Protein AF-A0A4V2AXE0-F1 (afdb_monomer_lite)

Secondary structure (DSSP, 8-state):
------------PPPPEEEEEEPPPSSEEEEEESPPPTT-EEETT-EEEEEEEEPTTEEEEEEEEEEEEETTEEEEEEESSSEEEEE--S-EEEEEEEEEGGGTTTEEEEEEEEEE-SSSSPEEEEEEEETT--SPPEEEEE--STTSS--TTTTHHHHHHHHTTSS-EEEEE--PPSTTTTS-SS--

Foldseek 3Di:
DDDDDDDPPPPPDPFDWAAEAEDDEDQWDKDKPPHQDPRSIDGAFDKIKIAIGGHPQKDWPWWWKWAADDPVGIDIDTDNDRMDIDGPHYHMYTYTYIDGVLLPVQWDKDFFAFDDDDDQDTKGKIKIAGVPDDPAAEAEAEDDDPLQDDARSPCVVVQSVVCSVRRYMYIRIGDHGPACSSVDPGDD

pLDDT: mean 92.16, std 13.44, range [37.09, 98.75]

Sequence (188 aa):
MNAQTGPSTSKKEPAITYTVTPVPAENGSYTVRPGIGEDGKVPSGTVVTVKAKPAAGYALDAVYYTVKGGIWGTTSYESFSPKMKIPVTSDMKVGATFIPRSLVDNVRTTQDVVYAKPGLKPLKYDVYAPKGAKNLPCIIIIHGGGWSSNNEDIMRGLARELVKGGRYVVFSIDYRWINKLDGEPKPT

Structure (mmCIF, N/CA/C/O backbone):
data_AF-A0A4V2AXE0-F1
#
_entry.id   AF-A0A4V2AXE0-F1
#
loop_
_atom_site.group_PDB
_atom_site.id
_atom_site.type_symbol
_atom_site.label_atom_id
_atom_site.label_alt_id
_atom_site.label_comp_id
_atom_site.label_asym_id
_atom_site.label_entity_id
_atom_site.label_seq_id
_atom_site.pdbx_PDB_ins_code
_atom_site.Cartn_x
_atom_site.Cartn_y
_atom_site.Cartn_z
_atom_site.occupancy
_atom_site.B_iso_or_equiv
_atom_site.auth_seq_id
_atom_site.auth_comp_id
_atom_site.auth_asym_id
_atom_site.auth_atom_id
_atom_site.pdbx_PDB_model_num
ATOM 1 N N . MET A 1 1 ? 31.714 18.724 -61.682 1.00 45.34 1 MET A N 1
ATOM 2 C CA . MET A 1 1 ? 32.216 18.134 -60.423 1.00 45.34 1 MET A CA 1
ATOM 3 C C . MET A 1 1 ? 31.045 17.419 -59.774 1.00 45.34 1 MET A C 1
ATOM 5 O O . MET A 1 1 ? 30.029 18.056 -59.533 1.00 45.34 1 MET A O 1
ATOM 9 N N . ASN A 1 2 ? 31.138 16.095 -59.661 1.00 37.09 2 ASN A N 1
ATOM 10 C CA . ASN A 1 2 ? 30.041 15.217 -59.254 1.00 37.09 2 ASN A CA 1
ATOM 11 C C . ASN A 1 2 ? 29.716 15.356 -57.764 1.00 37.09 2 ASN A C 1
ATOM 13 O O . ASN A 1 2 ? 30.615 15.442 -56.931 1.00 37.09 2 ASN A O 1
ATOM 17 N N . ALA A 1 3 ? 28.420 15.333 -57.462 1.00 45.91 3 ALA A N 1
ATOM 18 C CA . ALA A 1 3 ? 27.874 15.191 -56.124 1.00 45.91 3 ALA A CA 1
ATOM 19 C C . ALA A 1 3 ? 28.084 13.766 -55.590 1.00 45.91 3 ALA A C 1
ATOM 21 O O . ALA A 1 3 ? 27.902 12.804 -56.333 1.00 45.91 3 ALA A O 1
ATOM 22 N N . GLN A 1 4 ? 28.371 13.642 -54.292 1.00 38.25 4 GLN A N 1
ATOM 23 C CA . GLN A 1 4 ? 28.056 12.461 -53.484 1.00 38.25 4 GLN A CA 1
ATOM 24 C C . GLN A 1 4 ? 27.885 12.895 -52.021 1.00 38.25 4 GLN A C 1
ATOM 26 O O . GLN A 1 4 ? 28.837 12.989 -51.253 1.00 38.25 4 GLN A O 1
ATOM 31 N N . THR A 1 5 ? 26.645 13.187 -51.636 1.00 44.62 5 THR A N 1
ATOM 32 C CA . THR A 1 5 ? 26.213 13.196 -50.237 1.00 44.62 5 THR A CA 1
ATOM 33 C C . THR A 1 5 ? 25.772 11.776 -49.891 1.00 44.62 5 THR A C 1
ATOM 35 O O . THR A 1 5 ? 24.728 11.306 -50.339 1.00 44.62 5 THR A O 1
ATOM 38 N N . GLY A 1 6 ? 26.605 11.052 -49.142 1.00 42.94 6 GLY A N 1
ATOM 39 C CA . GLY A 1 6 ? 26.239 9.741 -48.606 1.00 42.94 6 GLY A CA 1
ATOM 40 C C . GLY A 1 6 ? 25.095 9.858 -47.585 1.00 42.94 6 GLY A C 1
ATOM 41 O O . GLY A 1 6 ? 24.977 10.889 -46.917 1.00 42.94 6 GLY A O 1
ATOM 42 N N . PRO A 1 7 ? 24.239 8.832 -47.441 1.00 44.72 7 PRO A N 1
ATOM 43 C CA . PRO A 1 7 ? 23.156 8.862 -46.470 1.00 44.72 7 PRO A CA 1
ATOM 44 C C . PRO A 1 7 ? 23.732 8.827 -45.050 1.00 44.72 7 PRO A C 1
ATOM 46 O O . PRO A 1 7 ? 24.420 7.884 -44.661 1.00 44.72 7 PRO A O 1
ATOM 49 N N . SER A 1 8 ? 23.428 9.862 -44.266 1.00 48.12 8 SER A N 1
ATOM 50 C CA . SER A 1 8 ? 23.650 9.870 -42.821 1.00 48.12 8 SER A CA 1
ATOM 51 C C . SER A 1 8 ? 22.729 8.829 -42.187 1.00 48.12 8 SER A C 1
ATOM 53 O O . SER A 1 8 ? 21.537 9.063 -41.988 1.00 48.12 8 SER A O 1
ATOM 55 N N . THR A 1 9 ? 23.261 7.644 -41.903 1.00 46.03 9 THR A N 1
ATOM 56 C CA . THR A 1 9 ? 22.587 6.679 -41.040 1.00 46.03 9 THR A CA 1
ATOM 57 C C . THR A 1 9 ? 22.680 7.203 -39.612 1.00 46.03 9 THR A C 1
ATOM 59 O O . THR A 1 9 ? 23.686 6.982 -38.931 1.00 46.03 9 THR A O 1
ATOM 62 N N . SER A 1 10 ? 21.648 7.906 -39.140 1.00 50.25 10 SER A N 1
ATOM 63 C CA . SER A 1 10 ? 21.506 8.129 -37.705 1.00 50.25 10 SER A CA 1
ATOM 64 C C . SER A 1 10 ? 21.333 6.757 -37.048 1.00 50.25 10 SER A C 1
ATOM 66 O O . SER A 1 10 ? 20.327 6.068 -37.227 1.00 50.25 10 SER A O 1
ATOM 68 N N . LYS A 1 11 ? 22.361 6.295 -36.330 1.00 46.31 11 LYS A N 1
ATOM 69 C CA . LYS A 1 11 ? 22.214 5.160 -35.417 1.00 46.31 11 LYS A CA 1
ATOM 70 C C . LYS A 1 11 ? 21.159 5.573 -34.397 1.00 46.31 11 LYS A C 1
ATOM 72 O O . LYS A 1 11 ? 21.434 6.405 -33.538 1.00 46.31 11 LYS A O 1
ATOM 77 N N . LYS A 1 12 ? 19.946 5.030 -34.522 1.00 52.12 12 LYS A N 1
ATOM 78 C CA . LYS A 1 12 ? 18.925 5.113 -33.477 1.00 52.12 12 LYS A CA 1
ATOM 79 C C . LYS A 1 12 ? 19.555 4.523 -32.218 1.00 52.12 12 LYS A C 1
ATOM 81 O O . LYS A 1 12 ? 19.920 3.349 -32.211 1.00 52.12 12 LYS A O 1
ATOM 86 N N . GLU A 1 13 ? 19.751 5.358 -31.207 1.00 57.66 13 GLU A N 1
ATOM 87 C CA . GLU A 1 13 ? 20.199 4.923 -29.889 1.00 57.66 13 GLU A CA 1
ATOM 88 C C . GLU A 1 13 ? 19.250 3.808 -29.410 1.00 57.66 13 GLU A C 1
ATOM 90 O O . GLU A 1 13 ? 18.036 3.917 -29.635 1.00 57.66 13 GLU A O 1
ATOM 95 N N . PRO A 1 14 ? 19.762 2.689 -28.865 1.00 64.44 14 PRO A N 1
ATOM 96 C CA . PRO A 1 14 ? 18.905 1.574 -28.490 1.00 64.44 14 PRO A CA 1
ATOM 97 C C . PRO A 1 14 ? 17.864 2.061 -27.483 1.00 64.44 14 PRO A C 1
ATOM 99 O O . PRO A 1 14 ? 18.201 2.677 -26.472 1.00 64.44 14 PRO A O 1
ATOM 102 N N . ALA A 1 15 ? 16.587 1.807 -27.779 1.00 82.00 15 ALA A N 1
ATOM 103 C CA . ALA A 1 15 ? 15.502 2.184 -26.888 1.00 82.00 15 ALA A CA 1
ATOM 104 C C . ALA A 1 15 ? 15.726 1.504 -25.533 1.00 82.00 15 ALA A C 1
ATOM 106 O O . ALA A 1 15 ? 15.802 0.278 -25.460 1.00 82.00 15 ALA A O 1
ATOM 107 N N . ILE A 1 16 ? 15.858 2.296 -24.468 1.00 94.19 16 ILE A N 1
ATOM 108 C CA . ILE A 1 16 ? 16.025 1.769 -23.114 1.00 94.19 16 ILE A CA 1
ATOM 109 C C . ILE A 1 16 ? 14.783 0.939 -22.781 1.00 94.19 16 ILE A C 1
ATOM 111 O O . ILE A 1 16 ? 13.658 1.437 -22.857 1.00 94.19 16 ILE A O 1
ATOM 115 N N . THR A 1 17 ? 14.985 -0.320 -22.408 1.00 96.50 17 THR A N 1
ATOM 116 C CA . THR A 1 17 ? 13.920 -1.231 -21.974 1.00 96.50 17 THR A CA 1
ATOM 117 C C . THR A 1 17 ? 14.160 -1.693 -20.549 1.00 96.50 17 THR A C 1
ATOM 119 O O . THR A 1 17 ? 15.304 -1.955 -20.177 1.00 96.50 17 THR A O 1
ATOM 122 N N . TYR A 1 18 ? 13.078 -1.900 -19.807 1.00 97.75 18 TYR A N 1
ATOM 123 C CA . TYR A 1 18 ? 13.102 -2.486 -18.473 1.00 97.75 18 TYR A CA 1
ATOM 124 C C . TYR A 1 18 ? 12.322 -3.791 -18.431 1.00 97.75 18 TYR A C 1
ATOM 126 O O . TYR A 1 18 ? 11.413 -4.026 -19.225 1.00 97.75 18 TYR A O 1
ATOM 134 N N . THR A 1 19 ? 12.697 -4.644 -17.491 1.00 98.06 19 THR A N 1
ATOM 135 C CA . THR A 1 19 ? 12.038 -5.917 -17.232 1.00 98.06 19 THR A CA 1
ATOM 136 C C . THR A 1 19 ? 10.824 -5.679 -16.342 1.00 98.06 19 THR A C 1
ATOM 138 O O . THR A 1 19 ? 10.964 -5.216 -15.210 1.00 98.06 19 THR A O 1
ATOM 141 N N . VAL A 1 20 ? 9.633 -6.018 -16.829 1.00 98.38 20 VAL A N 1
ATOM 142 C CA . VAL A 1 20 ? 8.395 -5.991 -16.045 1.00 98.38 20 VAL A CA 1
ATOM 143 C C . VAL A 1 20 ? 7.950 -7.424 -15.800 1.00 98.38 20 VAL A C 1
ATOM 145 O O . VAL A 1 20 ? 7.645 -8.157 -16.735 1.00 98.38 20 VAL A O 1
ATOM 148 N N . THR A 1 21 ? 7.900 -7.836 -14.536 1.00 98.19 21 THR A N 1
ATOM 149 C CA . THR A 1 21 ? 7.541 -9.208 -14.159 1.00 98.19 21 THR A CA 1
ATOM 150 C C . THR A 1 21 ? 6.190 -9.243 -13.440 1.00 98.19 21 THR A C 1
ATOM 152 O O . THR A 1 21 ? 6.096 -8.784 -12.298 1.00 98.19 21 THR A O 1
ATOM 155 N N . PRO A 1 22 ? 5.133 -9.797 -14.056 1.00 97.56 22 PRO A N 1
ATOM 156 C CA . PRO A 1 22 ? 3.891 -10.107 -13.355 1.00 97.56 22 PRO A CA 1
ATOM 157 C C . PRO A 1 22 ? 4.123 -11.132 -12.237 1.00 97.56 22 PRO A C 1
ATOM 159 O O . PRO A 1 22 ? 4.734 -12.174 -12.461 1.00 97.56 22 PRO A O 1
ATOM 162 N N . VAL A 1 23 ? 3.632 -10.843 -11.034 1.00 97.81 23 VAL A N 1
ATOM 163 C CA . VAL A 1 23 ? 3.646 -11.759 -9.890 1.00 97.81 23 VAL A CA 1
ATOM 164 C C . VAL A 1 23 ? 2.334 -12.546 -9.850 1.00 97.81 23 VAL A C 1
ATOM 166 O O . VAL A 1 23 ? 1.276 -11.922 -9.799 1.00 97.81 23 VAL A O 1
ATOM 169 N N . PRO A 1 24 ? 2.355 -13.891 -9.821 1.00 97.12 24 PRO A N 1
ATOM 170 C CA . PRO A 1 24 ? 1.135 -14.680 -9.676 1.00 97.12 24 PRO A CA 1
ATOM 171 C C . PRO A 1 24 ? 0.271 -14.190 -8.508 1.00 97.12 24 PRO A C 1
ATOM 173 O O . PRO A 1 24 ? 0.776 -13.949 -7.412 1.00 97.12 24 PRO A O 1
ATOM 176 N N . ALA A 1 25 ? -1.026 -14.021 -8.757 1.00 97.19 25 ALA A N 1
ATOM 177 C CA . ALA A 1 25 ? -1.981 -13.630 -7.731 1.00 97.19 25 ALA A CA 1
ATOM 178 C C . ALA A 1 25 ? -2.716 -14.850 -7.175 1.00 97.19 25 ALA A C 1
ATOM 180 O O . ALA A 1 25 ? -3.115 -15.742 -7.922 1.00 97.19 25 ALA A O 1
ATOM 181 N N . GLU A 1 26 ? -2.960 -14.830 -5.870 1.00 97.69 26 GLU A N 1
ATOM 182 C CA . GLU A 1 26 ? -3.823 -15.780 -5.173 1.00 97.69 26 GLU A CA 1
ATOM 183 C C . GLU A 1 26 ? -5.162 -15.115 -4.837 1.00 97.69 26 GLU A C 1
ATOM 185 O O . GLU A 1 26 ? -5.220 -13.908 -4.605 1.00 97.69 26 GLU A O 1
ATOM 190 N N . ASN A 1 27 ? -6.249 -15.890 -4.773 1.00 98.31 27 ASN A N 1
ATOM 191 C CA . ASN A 1 27 ? -7.573 -15.416 -4.331 1.00 98.31 27 ASN A CA 1
ATOM 192 C C . ASN A 1 27 ? -8.185 -14.270 -5.166 1.00 98.31 27 ASN A C 1
ATOM 194 O O . ASN A 1 27 ? -9.074 -13.527 -4.736 1.00 98.31 27 ASN A O 1
ATOM 198 N N . GLY A 1 28 ? -7.728 -14.148 -6.405 1.00 98.31 28 GLY A N 1
ATOM 199 C CA . GLY A 1 28 ? -8.172 -13.151 -7.357 1.00 98.31 28 GLY A CA 1
ATOM 200 C C . GLY A 1 28 ? -7.365 -13.244 -8.637 1.00 98.31 28 GLY A C 1
ATOM 201 O O . GLY A 1 28 ? -6.630 -14.196 -8.878 1.00 98.31 28 GLY A O 1
ATOM 202 N N . SER A 1 29 ? -7.532 -12.246 -9.488 1.00 98.56 29 SER A N 1
ATOM 203 C CA . SER A 1 29 ? -6.799 -12.126 -10.743 1.00 98.56 29 SER A CA 1
ATOM 204 C C . SER A 1 29 ? -6.541 -10.660 -11.042 1.00 98.56 29 SER A C 1
ATOM 206 O O . SER A 1 29 ? -7.211 -9.774 -10.509 1.00 98.56 29 SER A O 1
ATOM 208 N N . TYR A 1 30 ? -5.589 -10.382 -11.920 1.00 98.56 30 TYR A N 1
ATOM 209 C CA . TYR A 1 30 ? -5.405 -9.047 -12.461 1.00 98.56 30 TYR A CA 1
ATOM 210 C C . TYR A 1 30 ? -4.919 -9.122 -13.906 1.00 98.56 30 TYR A C 1
ATOM 212 O O . TYR A 1 30 ? -4.420 -10.146 -14.364 1.00 98.56 30 TYR A O 1
ATOM 220 N N . THR A 1 31 ? -5.081 -8.025 -14.636 1.00 98.38 31 THR A N 1
ATOM 221 C CA . THR A 1 31 ? -4.567 -7.877 -16.002 1.00 98.38 31 THR A CA 1
ATOM 222 C C . THR A 1 31 ? -3.566 -6.740 -16.062 1.00 98.38 31 THR A C 1
ATOM 224 O O . THR A 1 31 ? -3.794 -5.720 -15.410 1.00 98.38 31 THR A O 1
ATOM 227 N N . VAL A 1 32 ? -2.542 -6.866 -16.906 1.00 98.25 32 VAL A N 1
ATOM 228 C CA . VAL A 1 32 ? -1.601 -5.786 -17.235 1.00 98.25 32 VAL A CA 1
ATOM 229 C C . VAL A 1 32 ? -1.809 -5.366 -18.689 1.00 98.25 32 VAL A C 1
ATOM 231 O O . VAL A 1 32 ? -1.905 -6.222 -19.568 1.00 98.25 32 VAL A O 1
ATOM 234 N N . ARG A 1 33 ? -1.953 -4.060 -18.945 1.00 97.88 33 ARG A N 1
ATOM 235 C CA . ARG A 1 33 ? -2.149 -3.501 -20.295 1.00 97.88 33 ARG A CA 1
ATOM 236 C C . ARG A 1 33 ? -1.247 -2.282 -20.545 1.00 97.88 33 ARG A C 1
ATOM 238 O O . ARG A 1 33 ? -1.321 -1.367 -19.735 1.00 97.88 33 ARG A O 1
ATOM 245 N N . PRO A 1 34 ? -0.489 -2.193 -21.654 1.00 96.75 34 PRO A N 1
ATOM 246 C CA . PRO A 1 34 ? -0.353 -3.203 -22.707 1.00 96.75 34 PRO A CA 1
ATOM 247 C C . PRO A 1 34 ? 0.183 -4.531 -22.157 1.00 96.75 34 PRO A C 1
ATOM 249 O O . PRO A 1 34 ? 0.767 -4.565 -21.075 1.00 96.75 34 PRO A O 1
ATOM 252 N N . GLY A 1 35 ? -0.133 -5.628 -22.850 1.00 93.31 35 GLY A N 1
ATOM 253 C CA . GLY A 1 35 ? 0.364 -6.947 -22.463 1.00 93.31 35 GLY A CA 1
ATOM 254 C C . GLY A 1 35 ? 1.891 -6.952 -22.479 1.00 93.31 35 GLY A C 1
ATOM 255 O O . GLY A 1 35 ? 2.499 -6.273 -23.305 1.00 93.31 35 GLY A O 1
ATOM 256 N N . ILE A 1 36 ? 2.492 -7.682 -21.546 1.00 93.62 36 ILE A N 1
ATOM 257 C CA . ILE A 1 36 ? 3.945 -7.823 -21.459 1.00 93.62 36 ILE A CA 1
ATOM 258 C C . ILE A 1 36 ? 4.334 -9.029 -22.319 1.00 93.62 36 ILE A C 1
ATOM 260 O O . ILE A 1 36 ? 3.716 -10.086 -22.188 1.00 93.62 36 ILE A O 1
ATOM 264 N N . GLY A 1 37 ? 5.299 -8.845 -23.223 1.00 88.75 37 GLY A N 1
ATOM 265 C CA . GLY A 1 37 ? 5.819 -9.919 -24.072 1.00 88.75 37 GLY A CA 1
ATOM 266 C C . GLY A 1 37 ? 6.525 -11.010 -23.264 1.00 88.75 37 GLY A C 1
ATOM 267 O O . GLY A 1 37 ? 6.823 -10.829 -22.085 1.00 88.75 37 GLY A O 1
ATOM 268 N N . GLU A 1 38 ? 6.810 -12.146 -23.901 1.00 90.44 38 GLU A N 1
ATOM 269 C CA . GLU A 1 38 ? 7.462 -13.293 -23.246 1.00 90.44 38 GLU A CA 1
ATOM 270 C C . GLU A 1 38 ? 8.858 -12.962 -22.695 1.00 90.44 38 GLU A C 1
ATOM 272 O O . GLU A 1 38 ? 9.274 -13.522 -21.683 1.00 90.44 38 GLU A O 1
ATOM 277 N N . ASP A 1 39 ? 9.561 -12.010 -23.313 1.00 92.88 39 ASP A N 1
ATOM 278 C CA . ASP A 1 39 ? 10.868 -11.523 -22.860 1.00 92.88 39 ASP A CA 1
ATOM 279 C C . ASP A 1 39 ? 10.788 -10.591 -21.635 1.00 92.88 39 ASP A C 1
ATOM 281 O O . ASP A 1 39 ? 11.814 -10.223 -21.053 1.00 92.88 39 ASP A O 1
ATOM 285 N N . GLY A 1 40 ? 9.577 -10.190 -21.236 1.00 95.38 40 GLY A N 1
ATOM 286 C CA . GLY A 1 40 ? 9.341 -9.265 -20.136 1.00 95.38 40 GLY A CA 1
ATOM 287 C C . GLY A 1 40 ? 9.822 -7.838 -20.401 1.00 95.38 40 GLY A C 1
ATOM 288 O O . GLY A 1 40 ? 9.773 -7.018 -19.481 1.00 95.38 40 GLY A O 1
ATOM 289 N N . LYS A 1 41 ? 10.320 -7.516 -21.603 1.00 97.06 41 LYS A N 1
ATOM 290 C CA . LYS A 1 41 ? 10.943 -6.223 -21.896 1.00 97.06 41 LYS A CA 1
ATOM 291 C C . LYS A 1 41 ? 9.898 -5.212 -22.328 1.00 97.06 41 LYS A C 1
ATOM 293 O O . LYS A 1 41 ? 9.131 -5.414 -23.264 1.00 97.06 41 LYS A O 1
ATOM 298 N N . VAL A 1 42 ? 9.893 -4.077 -21.642 1.00 96.94 42 VAL A N 1
ATOM 299 C CA . VAL A 1 42 ? 8.972 -2.976 -21.906 1.00 96.94 42 VAL A CA 1
ATOM 300 C C . VAL A 1 42 ? 9.780 -1.691 -22.098 1.00 96.94 42 VAL A C 1
ATOM 302 O O . VAL A 1 42 ? 10.668 -1.414 -21.285 1.00 96.94 42 VAL A O 1
ATOM 305 N N . PRO A 1 43 ? 9.511 -0.890 -23.147 1.00 96.38 43 PRO A N 1
ATOM 306 C CA . PRO A 1 43 ? 10.204 0.377 -23.353 1.00 96.38 43 PRO A CA 1
ATOM 307 C C . PRO A 1 43 ? 10.033 1.327 -22.165 1.00 96.38 43 PRO A C 1
ATOM 309 O O . PRO A 1 43 ? 8.929 1.468 -21.627 1.00 96.38 43 PRO A O 1
ATOM 312 N N . SER A 1 44 ? 11.112 2.015 -21.796 1.00 96.75 44 SER A N 1
ATOM 313 C CA . SER A 1 44 ? 11.095 3.089 -20.804 1.00 96.75 44 SER A CA 1
ATOM 314 C C . SER A 1 44 ? 10.038 4.143 -21.151 1.00 96.75 44 SER A C 1
ATOM 316 O O . SER A 1 44 ? 9.835 4.481 -22.317 1.00 96.75 44 SER A O 1
ATOM 318 N N . GLY A 1 45 ? 9.331 4.643 -20.140 1.00 95.75 45 GLY A N 1
ATOM 319 C CA . GLY A 1 45 ? 8.239 5.605 -20.283 1.00 95.75 45 GLY A CA 1
ATOM 320 C C . GLY A 1 45 ? 6.889 4.991 -20.671 1.00 95.75 45 GLY A C 1
ATOM 321 O O . GLY A 1 45 ? 5.872 5.683 -20.597 1.00 95.75 45 GLY A O 1
ATOM 322 N N . THR A 1 46 ? 6.829 3.700 -21.023 1.00 97.38 46 THR A N 1
ATOM 323 C CA . THR A 1 46 ? 5.546 3.009 -21.237 1.00 97.38 46 THR A CA 1
ATOM 324 C C . THR A 1 46 ? 4.723 3.042 -19.953 1.00 97.38 46 THR A C 1
ATOM 326 O O . THR A 1 46 ? 5.226 2.711 -18.884 1.00 97.38 46 THR A O 1
ATOM 329 N N . VAL A 1 47 ? 3.440 3.396 -20.042 1.00 98.31 47 VAL A N 1
ATOM 330 C CA . VAL A 1 47 ? 2.527 3.345 -18.894 1.00 98.31 47 VAL A CA 1
ATOM 331 C C . VAL A 1 47 ? 1.719 2.057 -18.946 1.00 98.31 47 VAL A C 1
ATOM 333 O O . VAL A 1 47 ? 0.815 1.917 -19.772 1.00 98.31 47 VAL A O 1
ATOM 336 N N . VAL A 1 48 ? 2.013 1.127 -18.038 1.00 98.12 48 VAL A N 1
ATOM 337 C CA . VAL A 1 48 ? 1.214 -0.088 -17.870 1.00 98.12 48 VAL A CA 1
ATOM 338 C C . VAL A 1 48 ? 0.051 0.166 -16.915 1.00 98.12 48 VAL A C 1
ATOM 340 O O . VAL A 1 48 ? 0.158 0.876 -15.922 1.00 98.12 48 VAL A O 1
ATOM 343 N N . THR A 1 49 ? -1.104 -0.400 -17.229 1.00 98.62 49 THR A N 1
ATOM 344 C CA . THR A 1 49 ? -2.313 -0.365 -16.415 1.00 98.62 49 THR A CA 1
ATOM 345 C C . THR A 1 49 ? -2.529 -1.741 -15.819 1.00 98.62 49 THR A C 1
ATOM 347 O O . THR A 1 49 ? -2.820 -2.690 -16.548 1.00 98.62 49 THR A O 1
ATOM 350 N N . VAL A 1 50 ? -2.442 -1.831 -14.497 1.00 98.62 50 VAL A N 1
ATOM 351 C CA . VAL A 1 50 ? -2.818 -3.022 -13.740 1.00 98.62 50 VAL A CA 1
ATOM 352 C C . VAL A 1 50 ? -4.274 -2.874 -13.313 1.00 98.62 50 VAL A C 1
ATOM 354 O O . VAL A 1 50 ? -4.656 -1.839 -12.767 1.00 98.62 50 VAL A O 1
ATOM 357 N N . LYS A 1 51 ? -5.105 -3.882 -13.589 1.00 98.69 51 LYS A N 1
ATOM 358 C CA . LYS A 1 51 ? -6.512 -3.927 -13.164 1.00 98.69 51 LYS A CA 1
ATOM 359 C C . LYS A 1 51 ? -6.793 -5.221 -12.414 1.00 98.69 51 LYS A C 1
ATOM 361 O O . LYS A 1 51 ? -6.720 -6.285 -13.021 1.00 98.69 51 LYS A O 1
ATOM 366 N N . ALA A 1 52 ? -7.142 -5.117 -11.139 1.00 98.69 52 ALA A N 1
ATOM 367 C CA . ALA A 1 52 ? -7.433 -6.236 -10.254 1.00 98.69 52 ALA A CA 1
ATOM 368 C C . ALA A 1 52 ? -8.920 -6.622 -10.246 1.00 98.69 52 ALA A C 1
ATOM 370 O O . ALA A 1 52 ? -9.811 -5.785 -10.421 1.00 98.69 52 ALA A O 1
ATOM 371 N N . LYS A 1 53 ? -9.181 -7.909 -10.015 1.00 98.56 53 LYS A N 1
ATOM 372 C CA . LYS A 1 53 ? -10.502 -8.518 -9.851 1.00 98.56 53 LYS A CA 1
ATOM 373 C C . LYS A 1 53 ? -10.435 -9.579 -8.738 1.00 98.56 53 LYS A C 1
ATOM 375 O O . LYS A 1 53 ? -9.885 -10.657 -8.980 1.00 98.56 53 LYS A O 1
ATOM 380 N N . PRO A 1 54 ? -10.997 -9.304 -7.548 1.00 98.56 54 PRO A N 1
ATOM 381 C CA . PRO A 1 54 ? -11.070 -10.287 -6.466 1.00 98.56 54 PRO A CA 1
ATOM 382 C C . PRO A 1 54 ? -11.898 -11.517 -6.857 1.00 98.56 54 PRO A C 1
ATOM 384 O O . PRO A 1 54 ? -12.867 -11.396 -7.615 1.00 98.56 54 PRO A O 1
ATOM 387 N N . ALA A 1 55 ? -11.543 -12.686 -6.319 1.00 98.69 55 ALA A N 1
ATOM 388 C CA . ALA A 1 55 ? -12.389 -13.875 -6.397 1.00 98.69 55 ALA A CA 1
ATOM 389 C C . ALA A 1 55 ? -13.606 -13.760 -5.454 1.00 98.69 55 ALA A C 1
ATOM 391 O O . ALA A 1 55 ? -13.686 -12.868 -4.602 1.00 98.69 55 ALA A O 1
ATOM 392 N N . ALA A 1 56 ? -14.570 -14.674 -5.597 1.00 98.19 56 ALA A N 1
ATOM 393 C CA . ALA A 1 56 ? -15.710 -14.758 -4.686 1.00 98.19 56 ALA A CA 1
ATOM 394 C C . ALA A 1 56 ? -15.232 -14.990 -3.240 1.00 98.19 56 ALA A C 1
ATOM 396 O O . ALA A 1 56 ? -14.348 -15.806 -3.008 1.00 98.19 56 ALA A O 1
ATOM 397 N N . GLY A 1 57 ? -15.795 -14.255 -2.275 1.00 98.12 57 GLY A N 1
ATOM 398 C CA . GLY A 1 57 ? -15.372 -14.315 -0.866 1.00 98.12 57 GLY A CA 1
ATOM 399 C C . GLY A 1 57 ? -14.133 -13.479 -0.517 1.00 98.12 57 GLY A C 1
ATOM 400 O O . GLY A 1 57 ? -13.777 -13.392 0.657 1.00 98.12 57 GLY A O 1
ATOM 401 N N . TYR A 1 58 ? -13.521 -12.797 -1.490 1.00 98.62 58 TYR A N 1
ATOM 402 C CA . TYR A 1 58 ? -12.349 -11.946 -1.278 1.00 98.62 58 TYR A CA 1
ATOM 403 C C . TYR A 1 58 ? -12.620 -10.485 -1.646 1.00 98.62 58 TYR A C 1
ATOM 405 O O . TYR A 1 58 ? -13.579 -10.148 -2.356 1.00 98.62 58 TYR A O 1
ATOM 413 N N . ALA A 1 59 ? -11.771 -9.611 -1.121 1.00 97.88 59 ALA A N 1
ATOM 414 C CA . ALA A 1 59 ? -11.703 -8.191 -1.424 1.00 97.88 59 ALA A CA 1
ATOM 415 C C . ALA A 1 59 ? -10.282 -7.826 -1.876 1.00 97.88 59 ALA A C 1
ATOM 417 O O . ALA A 1 59 ? -9.323 -8.534 -1.571 1.00 97.88 59 ALA A O 1
ATOM 418 N N . LEU A 1 60 ? -10.156 -6.730 -2.624 1.00 98.06 60 LEU A N 1
ATOM 419 C CA . LEU A 1 60 ? -8.851 -6.166 -2.964 1.00 98.06 60 LEU A CA 1
ATOM 420 C C . LEU A 1 60 ? -8.183 -5.658 -1.684 1.00 98.06 60 LEU A C 1
ATOM 422 O O . LEU A 1 60 ? -8.822 -4.934 -0.925 1.00 98.06 60 LEU A O 1
ATOM 426 N N . ASP A 1 61 ? -6.918 -6.016 -1.476 1.00 97.38 61 ASP A N 1
ATOM 427 C CA . ASP A 1 61 ? -6.073 -5.346 -0.486 1.00 97.38 61 ASP A CA 1
ATOM 428 C C . ASP A 1 61 ? -5.257 -4.244 -1.158 1.00 97.38 61 ASP A C 1
ATOM 430 O O . ASP A 1 61 ? -5.417 -3.088 -0.791 1.00 97.38 61 ASP A O 1
ATOM 434 N N . ALA A 1 62 ? -4.467 -4.564 -2.187 1.00 97.94 62 ALA A N 1
ATOM 435 C CA . ALA A 1 62 ? -3.743 -3.561 -2.963 1.00 97.94 62 ALA A CA 1
ATOM 436 C C . ALA A 1 62 ? -3.440 -4.035 -4.391 1.00 97.94 62 ALA A C 1
ATOM 438 O O . ALA A 1 62 ? -3.225 -5.217 -4.649 1.00 97.94 62 ALA A O 1
ATOM 439 N N . VAL A 1 63 ? -3.371 -3.095 -5.329 1.00 98.62 63 VAL A N 1
ATOM 440 C CA . VAL A 1 63 ? -2.575 -3.233 -6.554 1.00 98.62 63 VAL A CA 1
ATOM 441 C C . VAL A 1 63 ? -1.196 -2.664 -6.258 1.00 98.62 63 VAL A C 1
ATOM 443 O O . VAL A 1 63 ? -1.115 -1.601 -5.652 1.00 98.62 63 VAL A O 1
ATOM 446 N N . TYR A 1 64 ? -0.124 -3.331 -6.677 1.00 98.38 64 TYR A N 1
ATOM 447 C CA . TYR A 1 64 ? 1.223 -2.881 -6.340 1.00 98.38 64 TYR A CA 1
ATOM 448 C C . TYR A 1 64 ? 2.227 -3.059 -7.474 1.00 98.38 64 TYR A C 1
ATOM 450 O O . TYR A 1 64 ? 2.052 -3.883 -8.380 1.00 98.38 64 TYR A O 1
ATOM 458 N N . TYR A 1 65 ? 3.325 -2.316 -7.372 1.00 98.38 65 TYR A N 1
ATOM 459 C CA . TYR A 1 65 ? 4.575 -2.663 -8.029 1.00 98.38 65 TYR A CA 1
ATOM 460 C C . TYR A 1 65 ? 5.766 -2.483 -7.103 1.00 98.38 65 TYR A C 1
ATOM 462 O O . TYR A 1 65 ? 5.734 -1.682 -6.173 1.00 98.38 65 TYR A O 1
ATOM 470 N N . THR A 1 66 ? 6.830 -3.233 -7.370 1.00 97.88 66 THR A N 1
ATOM 471 C CA . THR A 1 66 ? 8.063 -3.160 -6.591 1.00 97.88 66 THR A CA 1
ATOM 472 C C . THR A 1 66 ? 9.261 -2.870 -7.468 1.00 97.88 66 THR A C 1
ATOM 474 O O . THR A 1 66 ? 9.390 -3.486 -8.527 1.00 97.88 66 THR A O 1
ATOM 477 N N . VAL A 1 67 ? 10.174 -2.037 -6.981 1.00 97.25 67 VAL A N 1
ATOM 478 C CA . VAL A 1 67 ? 11.460 -1.727 -7.625 1.00 97.25 67 VAL A CA 1
ATOM 479 C C . VAL A 1 67 ? 12.607 -1.995 -6.654 1.00 97.25 67 VAL A C 1
ATOM 481 O O . VAL A 1 67 ? 12.445 -1.877 -5.437 1.00 97.25 67 VAL A O 1
ATOM 484 N N . LYS A 1 68 ? 13.780 -2.364 -7.170 1.00 94.69 68 LYS A N 1
ATOM 485 C CA . LYS A 1 68 ? 14.997 -2.513 -6.355 1.00 94.69 68 LYS A CA 1
ATOM 486 C C . LYS A 1 68 ? 15.723 -1.173 -6.208 1.00 94.69 68 LYS A C 1
ATOM 488 O O . LYS A 1 68 ? 15.624 -0.323 -7.084 1.00 94.69 68 LYS A O 1
ATOM 493 N N . GLY A 1 69 ? 16.503 -1.030 -5.137 1.00 88.38 69 GLY A N 1
ATOM 494 C CA . GLY A 1 69 ? 17.398 0.116 -4.923 1.00 88.38 69 GLY A CA 1
ATOM 495 C C . GLY A 1 69 ? 16.858 1.192 -3.979 1.00 88.38 69 GLY A C 1
ATOM 496 O O . GLY A 1 69 ? 17.417 2.282 -3.925 1.00 88.38 69 GLY A O 1
ATOM 497 N N . GLY A 1 70 ? 15.791 0.904 -3.230 1.00 85.62 70 GLY A N 1
ATOM 498 C CA . GLY A 1 70 ? 15.358 1.763 -2.129 1.00 85.62 70 GLY A CA 1
ATOM 499 C C . GLY A 1 70 ? 16.296 1.689 -0.925 1.00 85.62 70 GLY A C 1
ATOM 500 O O . GLY A 1 70 ? 17.127 0.786 -0.830 1.00 85.62 70 GLY A O 1
ATOM 501 N N . ILE A 1 71 ? 16.095 2.596 0.037 1.00 84.19 71 ILE A N 1
ATOM 502 C CA . ILE A 1 71 ? 16.871 2.694 1.292 1.00 84.19 71 ILE A CA 1
ATOM 503 C C . ILE A 1 71 ? 16.942 1.344 2.030 1.00 84.19 71 ILE A C 1
ATOM 505 O O . ILE A 1 71 ? 17.970 1.008 2.610 1.00 84.19 71 ILE A O 1
ATOM 509 N N . TRP A 1 72 ? 15.876 0.542 1.942 1.00 85.19 72 TRP A N 1
ATOM 510 C CA . TRP A 1 72 ? 15.760 -0.784 2.562 1.00 85.19 72 TRP A CA 1
ATOM 511 C C . TRP A 1 72 ? 15.753 -1.939 1.542 1.00 85.19 72 TRP A C 1
ATOM 513 O O . TRP A 1 72 ? 15.235 -3.021 1.810 1.00 85.19 72 TRP A O 1
ATOM 523 N N . GLY A 1 73 ? 16.300 -1.725 0.342 1.00 91.88 73 GLY A N 1
ATOM 524 C CA . GLY A 1 73 ? 16.353 -2.727 -0.723 1.00 91.88 73 GLY A CA 1
ATOM 525 C C . GLY A 1 73 ? 15.184 -2.626 -1.704 1.00 91.88 73 GLY A C 1
ATOM 526 O O . GLY A 1 73 ? 15.236 -1.839 -2.648 1.00 91.88 73 GLY A O 1
ATOM 527 N N . THR A 1 74 ? 14.154 -3.460 -1.547 1.00 93.44 74 THR A N 1
ATOM 528 C CA . THR A 1 74 ? 12.984 -3.443 -2.449 1.00 93.44 74 THR A CA 1
ATOM 529 C C . THR A 1 74 ? 11.945 -2.453 -1.936 1.00 93.44 74 THR A C 1
ATOM 531 O O . THR A 1 74 ? 11.497 -2.567 -0.801 1.00 93.44 74 THR A O 1
ATOM 534 N N . THR A 1 75 ? 11.546 -1.499 -2.775 1.00 93.62 75 THR A N 1
ATOM 535 C CA . THR A 1 75 ? 10.481 -0.533 -2.467 1.00 93.62 75 THR A CA 1
ATOM 536 C C . THR A 1 75 ? 9.184 -1.001 -3.098 1.00 93.62 75 THR A C 1
ATOM 538 O O . THR A 1 75 ? 9.188 -1.346 -4.279 1.00 93.62 75 THR A O 1
ATOM 541 N N . SER A 1 76 ? 8.096 -0.998 -2.329 1.00 94.88 76 SER A N 1
ATOM 542 C CA . SER A 1 76 ? 6.741 -1.253 -2.823 1.00 94.88 76 SER A CA 1
ATOM 543 C C . SER A 1 76 ? 5.990 0.062 -2.996 1.00 94.88 76 SER A C 1
ATOM 545 O O . SER A 1 76 ? 6.111 0.960 -2.167 1.00 94.88 76 SER A O 1
ATOM 547 N N . TYR A 1 77 ? 5.204 0.151 -4.059 1.00 95.62 77 TYR A N 1
ATOM 548 C CA . TYR A 1 77 ? 4.260 1.228 -4.311 1.00 95.62 77 TYR A CA 1
ATOM 549 C C . TYR A 1 77 ? 2.890 0.610 -4.502 1.00 95.62 77 TYR A C 1
ATOM 551 O O . TYR A 1 77 ? 2.723 -0.278 -5.341 1.00 95.62 77 TYR A O 1
ATOM 559 N N . GLU A 1 78 ? 1.916 1.082 -3.738 1.00 96.31 78 GLU A N 1
ATOM 560 C CA . GLU A 1 78 ? 0.608 0.453 -3.639 1.00 96.31 78 GLU A CA 1
ATOM 561 C C . GLU A 1 78 ? -0.514 1.414 -4.037 1.00 96.31 78 GLU A C 1
ATOM 563 O O . GLU A 1 78 ? -0.387 2.636 -3.999 1.00 96.31 78 GLU A O 1
ATOM 568 N N . SER A 1 79 ? -1.634 0.834 -4.447 1.00 95.69 79 SER A N 1
ATOM 569 C CA . SER A 1 79 ? -2.891 1.519 -4.681 1.00 95.69 79 SER A CA 1
ATOM 570 C C . SER A 1 79 ? -4.030 0.666 -4.147 1.00 95.69 79 SER A C 1
ATOM 572 O O . SER A 1 79 ? -4.167 -0.504 -4.503 1.00 95.69 79 SER A O 1
ATOM 574 N N . PHE A 1 80 ? -4.902 1.276 -3.350 1.00 95.44 80 PHE A N 1
ATOM 575 C CA . PHE A 1 80 ? -6.110 0.632 -2.813 1.00 95.44 80 PHE A CA 1
ATOM 576 C C . PHE A 1 80 ? -7.293 0.702 -3.788 1.00 95.44 80 PHE A C 1
ATOM 578 O O . PHE A 1 80 ? -8.404 0.267 -3.492 1.00 95.44 80 PHE A O 1
ATOM 585 N N . SER A 1 81 ? -7.050 1.232 -4.989 1.00 96.25 81 SER A N 1
ATOM 586 C CA . SER A 1 81 ? -7.992 1.201 -6.098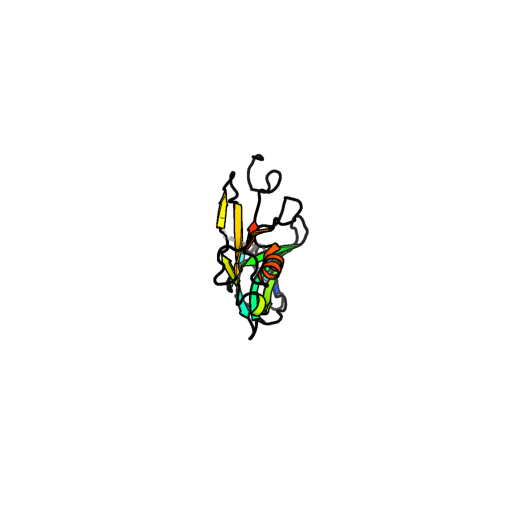 1.00 96.25 81 SER A CA 1
ATOM 587 C C . SER A 1 81 ? -7.777 -0.046 -6.958 1.00 96.25 81 SER A C 1
ATOM 589 O O . SER A 1 81 ? -6.642 -0.460 -7.189 1.00 96.25 81 SER A O 1
ATOM 591 N N . PRO A 1 82 ? -8.838 -0.613 -7.563 1.00 97.69 82 PRO A N 1
ATOM 592 C CA . PRO A 1 82 ? -8.726 -1.792 -8.426 1.00 97.69 82 PRO A CA 1
ATOM 593 C C . PRO A 1 82 ? -7.974 -1.533 -9.735 1.00 97.69 82 PRO A C 1
ATOM 595 O O . PRO A 1 82 ? -7.829 -2.447 -10.544 1.00 97.69 82 PRO A O 1
ATOM 598 N N . LYS A 1 83 ? -7.534 -0.299 -9.988 1.00 98.38 83 LYS A N 1
ATOM 599 C CA . LYS A 1 83 ? -6.820 0.100 -11.193 1.00 98.38 83 LYS A CA 1
ATOM 600 C C . LYS A 1 83 ? -5.675 1.035 -10.828 1.00 98.38 83 LYS A C 1
ATOM 602 O O . LYS A 1 83 ? -5.918 2.092 -10.257 1.00 98.38 83 LYS A O 1
ATOM 607 N N . MET A 1 84 ? -4.469 0.689 -11.266 1.00 98.38 84 MET A N 1
ATOM 608 C CA . MET A 1 84 ? -3.264 1.501 -11.106 1.00 98.38 84 MET A CA 1
ATOM 609 C C . MET A 1 84 ? -2.598 1.708 -12.468 1.00 98.38 84 MET A C 1
ATOM 611 O O . MET A 1 84 ? -2.512 0.774 -13.267 1.00 98.38 84 MET A O 1
ATOM 615 N N . LYS A 1 85 ? -2.149 2.935 -12.746 1.00 98.31 85 LYS A N 1
ATOM 616 C CA . LYS A 1 85 ? -1.293 3.254 -13.897 1.00 98.31 85 LYS A CA 1
ATOM 617 C C . LYS A 1 85 ? 0.139 3.404 -13.402 1.00 98.31 85 LYS A C 1
ATOM 619 O O . LYS A 1 85 ? 0.363 4.135 -12.445 1.00 98.31 85 LYS A O 1
ATOM 624 N N . ILE A 1 86 ? 1.074 2.725 -14.050 1.00 98.06 86 ILE A N 1
ATOM 625 C CA . ILE A 1 86 ? 2.446 2.572 -13.577 1.00 98.06 86 ILE A CA 1
ATOM 626 C C . ILE A 1 86 ? 3.386 2.918 -14.735 1.00 98.06 86 ILE A C 1
ATOM 628 O O . ILE A 1 86 ? 3.369 2.220 -15.753 1.00 98.06 86 ILE A O 1
ATOM 632 N N . PRO A 1 87 ? 4.170 4.002 -14.635 1.00 97.44 87 PRO A N 1
ATOM 633 C CA . PRO A 1 87 ? 5.198 4.300 -15.620 1.00 97.44 87 PRO A CA 1
ATOM 634 C C . PRO A 1 87 ? 6.373 3.328 -15.468 1.00 97.44 87 PRO A C 1
ATOM 636 O O . PRO A 1 87 ? 6.878 3.103 -14.370 1.00 97.44 87 PRO A O 1
ATOM 639 N N . VAL A 1 88 ? 6.827 2.764 -16.584 1.00 97.69 88 VAL A N 1
ATOM 640 C CA . VAL A 1 88 ? 7.980 1.865 -16.636 1.00 97.69 88 VAL A CA 1
ATOM 641 C C . VAL A 1 88 ? 9.259 2.680 -16.724 1.00 97.69 88 VAL A C 1
ATOM 643 O O . VAL A 1 88 ? 9.621 3.167 -17.788 1.00 97.69 88 VAL A O 1
ATOM 646 N N . THR A 1 89 ? 9.934 2.850 -15.591 1.00 96.44 89 THR A N 1
ATOM 647 C CA . THR A 1 89 ? 11.182 3.631 -15.478 1.00 96.44 89 THR A CA 1
ATOM 648 C C . THR A 1 89 ? 12.338 2.838 -14.873 1.00 96.44 89 THR A C 1
ATOM 650 O O . THR A 1 89 ? 13.453 3.342 -14.773 1.00 96.44 89 THR A O 1
ATOM 653 N N . SER A 1 90 ? 12.078 1.604 -14.452 1.00 96.69 90 SER A N 1
ATOM 654 C CA . SER A 1 90 ? 13.052 0.678 -13.890 1.00 96.69 90 SER A CA 1
ATOM 655 C C . SER A 1 90 ? 12.526 -0.751 -13.991 1.00 96.69 90 SER A C 1
ATOM 657 O O . SER A 1 90 ? 11.341 -0.974 -14.269 1.00 96.69 90 SER A O 1
ATOM 659 N N . ASP A 1 91 ? 13.414 -1.722 -13.769 1.00 97.81 91 ASP A N 1
ATOM 660 C CA . ASP A 1 91 ? 13.006 -3.111 -13.589 1.00 97.81 91 ASP A CA 1
ATOM 661 C C . ASP A 1 91 ? 12.033 -3.205 -12.411 1.00 97.81 91 ASP A C 1
ATOM 663 O O . ASP A 1 91 ? 12.330 -2.753 -11.299 1.00 97.81 91 ASP A O 1
ATOM 667 N N . MET A 1 92 ? 10.873 -3.812 -12.651 1.00 98.19 92 MET A N 1
ATOM 668 C CA . MET A 1 92 ? 9.809 -3.876 -11.661 1.00 98.19 92 MET A CA 1
ATOM 669 C C . MET A 1 92 ? 9.097 -5.221 -11.648 1.00 98.19 92 MET A C 1
ATOM 671 O O . MET A 1 92 ? 9.018 -5.937 -12.648 1.00 98.19 92 MET A O 1
ATOM 675 N N . LYS A 1 93 ? 8.484 -5.520 -10.508 1.00 98.44 93 LYS A N 1
ATOM 676 C CA . LYS A 1 93 ? 7.448 -6.549 -10.408 1.00 98.44 93 LYS A CA 1
ATOM 677 C C . LYS A 1 93 ? 6.096 -5.884 -10.236 1.00 98.44 93 LYS A C 1
ATOM 679 O O . LYS A 1 93 ? 6.031 -4.880 -9.539 1.00 98.44 93 LYS A O 1
ATOM 684 N N . VAL A 1 94 ? 5.042 -6.430 -10.833 1.00 98.50 94 VAL A N 1
ATOM 685 C CA . VAL A 1 94 ? 3.672 -5.898 -10.727 1.00 98.50 94 VAL A CA 1
ATOM 686 C C . VAL A 1 94 ? 2.717 -6.984 -10.258 1.00 98.50 94 VAL A C 1
ATOM 688 O O . VAL A 1 94 ? 2.826 -8.128 -10.700 1.00 98.50 94 VAL A O 1
ATOM 691 N N . GLY A 1 95 ? 1.757 -6.636 -9.408 1.00 98.38 95 GLY A N 1
ATOM 692 C CA . GLY A 1 95 ? 0.818 -7.609 -8.864 1.00 98.38 95 GLY A CA 1
ATOM 693 C C . GLY A 1 95 ? -0.413 -6.986 -8.223 1.00 98.38 95 GLY A C 1
ATOM 694 O O . GLY A 1 95 ? -0.622 -5.771 -8.247 1.00 98.38 95 GLY A O 1
ATOM 695 N N . ALA A 1 96 ? -1.240 -7.852 -7.649 1.00 98.56 96 ALA A N 1
ATOM 696 C CA . ALA A 1 96 ? -2.347 -7.470 -6.790 1.00 98.56 96 ALA A CA 1
ATOM 697 C C . ALA A 1 96 ? -2.481 -8.477 -5.644 1.00 98.56 96 ALA A C 1
ATOM 699 O O . ALA A 1 96 ? -2.300 -9.677 -5.851 1.00 98.56 96 ALA A O 1
ATOM 700 N N . THR A 1 97 ? -2.802 -7.986 -4.452 1.00 98.31 97 THR A N 1
ATOM 701 C CA . THR A 1 97 ? -3.088 -8.785 -3.261 1.00 98.31 97 THR A CA 1
ATOM 702 C C . THR A 1 97 ? -4.577 -8.742 -2.945 1.00 98.31 97 THR A C 1
ATOM 704 O O . THR A 1 97 ? -5.263 -7.734 -3.143 1.00 98.31 97 THR A O 1
ATOM 707 N N . PHE A 1 98 ? -5.087 -9.859 -2.436 1.00 98.56 98 PHE A N 1
ATOM 708 C CA . PHE A 1 98 ? -6.488 -10.029 -2.079 1.00 98.56 98 PHE A CA 1
ATOM 709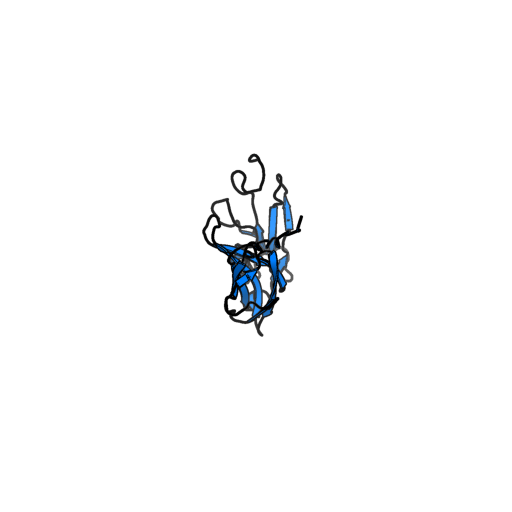 C C . PHE A 1 98 ? -6.583 -10.636 -0.684 1.00 98.56 98 PHE A C 1
ATOM 711 O O . PHE A 1 98 ? -5.799 -11.512 -0.326 1.00 98.56 98 PHE A O 1
ATOM 718 N N . ILE A 1 99 ? -7.553 -10.176 0.099 1.00 97.38 99 ILE A N 1
ATOM 719 C CA . ILE A 1 99 ? -7.773 -10.612 1.483 1.00 97.38 99 ILE A CA 1
ATOM 720 C C . ILE A 1 99 ? -9.187 -11.164 1.653 1.00 97.38 99 ILE A C 1
ATOM 722 O O . ILE A 1 99 ? -10.082 -10.783 0.886 1.00 97.38 99 ILE A O 1
ATOM 726 N N . PRO A 1 100 ? -9.423 -12.052 2.638 1.00 97.44 100 PRO A N 1
ATOM 727 C CA . PRO A 1 100 ? -10.764 -12.511 2.955 1.00 97.44 100 PRO A CA 1
ATOM 728 C C . PRO A 1 100 ? -11.692 -11.323 3.173 1.00 97.44 100 PRO A C 1
ATOM 730 O O . PRO A 1 100 ? -11.393 -10.401 3.935 1.00 97.44 100 PRO A O 1
ATOM 733 N N . ARG A 1 101 ? -12.838 -11.351 2.499 1.00 96.75 101 ARG A N 1
ATOM 734 C CA . ARG A 1 101 ? -13.802 -10.252 2.516 1.00 96.75 101 ARG A CA 1
ATOM 735 C C . ARG A 1 101 ? -14.327 -9.954 3.928 1.00 96.75 101 ARG A C 1
ATOM 737 O O . ARG A 1 101 ? -14.562 -8.797 4.267 1.00 96.75 101 ARG A O 1
ATOM 744 N N . SER A 1 102 ? -14.391 -10.969 4.788 1.00 94.19 102 SER A N 1
ATOM 745 C CA . SER A 1 102 ? -14.773 -10.834 6.197 1.00 94.19 102 SER A CA 1
ATOM 746 C C . SER A 1 102 ? -13.879 -9.884 7.008 1.00 94.19 102 SER A C 1
ATOM 748 O O . SER A 1 102 ? -14.339 -9.347 8.012 1.00 94.19 102 SER A O 1
ATOM 750 N N . LEU A 1 103 ? -12.634 -9.627 6.581 1.00 93.38 103 LEU A N 1
ATOM 751 C CA . LEU A 1 103 ? -11.738 -8.671 7.246 1.00 93.38 103 LEU A CA 1
ATOM 752 C C . LEU A 1 103 ? -12.097 -7.205 6.968 1.00 93.38 103 LEU A C 1
ATOM 754 O O . LEU A 1 103 ? -11.613 -6.320 7.670 1.00 93.38 103 LEU A O 1
ATOM 758 N N . VAL A 1 104 ? -12.914 -6.936 5.946 1.00 94.56 104 VAL A N 1
ATOM 759 C CA . VAL A 1 104 ? -13.257 -5.571 5.512 1.00 94.56 104 VAL A CA 1
ATOM 760 C C . VAL A 1 104 ? -14.759 -5.310 5.430 1.00 94.56 104 VAL A C 1
ATOM 762 O O . VAL A 1 104 ? -15.169 -4.155 5.438 1.00 94.56 104 VAL A O 1
ATOM 765 N N . ASP A 1 105 ? -15.604 -6.343 5.423 1.00 94.31 105 ASP A N 1
ATOM 766 C CA . ASP A 1 105 ? -17.059 -6.186 5.284 1.00 94.31 105 ASP A CA 1
ATOM 767 C C . ASP A 1 105 ? -17.692 -5.313 6.368 1.00 94.31 105 ASP A C 1
ATOM 769 O O . ASP A 1 105 ? -18.623 -4.556 6.080 1.00 94.31 105 ASP A O 1
ATOM 773 N N . ASN A 1 106 ? -17.195 -5.390 7.603 1.00 95.00 106 ASN A N 1
ATOM 774 C CA . ASN A 1 106 ? -17.682 -4.570 8.712 1.00 95.00 106 ASN A CA 1
ATOM 775 C C . ASN A 1 106 ? -16.801 -3.342 8.993 1.00 95.00 106 ASN A C 1
ATOM 777 O O . ASN A 1 106 ? -16.997 -2.664 9.997 1.00 95.00 106 ASN A O 1
ATOM 781 N N . VAL A 1 107 ? -15.833 -3.038 8.128 1.00 96.69 107 VAL A N 1
ATOM 782 C CA . VAL A 1 107 ? -14.900 -1.926 8.324 1.00 96.69 107 VAL A CA 1
ATOM 783 C C . VAL A 1 107 ? -15.212 -0.823 7.321 1.00 96.69 107 VAL A C 1
ATOM 785 O O . VAL A 1 107 ? -15.333 -1.053 6.121 1.00 96.69 107 VAL A O 1
ATOM 788 N N . ARG A 1 108 ? -15.359 0.403 7.817 1.00 96.69 108 ARG A N 1
ATOM 789 C CA . ARG A 1 108 ? -15.289 1.620 7.017 1.00 96.69 108 ARG A CA 1
ATOM 790 C C . ARG A 1 108 ? -13.866 2.153 7.113 1.00 96.69 108 ARG A C 1
ATOM 792 O O . ARG A 1 108 ? -13.430 2.524 8.202 1.00 96.69 108 ARG A O 1
ATOM 799 N N . THR A 1 109 ? -13.188 2.215 5.973 1.00 96.81 109 THR A N 1
ATOM 800 C CA . THR A 1 109 ? -11.880 2.860 5.852 1.00 96.81 109 THR A CA 1
ATOM 801 C C . THR A 1 109 ? -12.047 4.245 5.237 1.00 96.81 109 THR A C 1
ATOM 803 O O . THR A 1 109 ? -12.707 4.387 4.207 1.00 96.81 109 THR A O 1
ATOM 806 N N . THR A 1 110 ? -11.471 5.260 5.875 1.00 97.31 110 THR A N 1
ATOM 807 C CA . THR A 1 110 ? -11.340 6.614 5.322 1.00 97.31 110 THR A CA 1
ATOM 808 C C . THR A 1 110 ? -9.856 6.892 5.170 1.00 97.31 110 THR A C 1
ATOM 810 O O . THR A 1 110 ? -9.155 6.929 6.178 1.00 97.31 110 THR A O 1
ATOM 813 N N . GLN A 1 111 ? -9.400 7.055 3.933 1.00 97.06 111 GLN A N 1
ATOM 814 C CA . GLN A 1 111 ? -7.985 7.247 3.635 1.00 97.06 111 GLN A CA 1
ATOM 815 C C . GLN A 1 111 ? -7.620 8.724 3.539 1.00 97.06 111 GLN A C 1
ATOM 817 O O . GLN A 1 111 ? -8.498 9.565 3.319 1.00 97.06 111 GLN A O 1
ATOM 822 N N . ASP A 1 112 ? -6.328 9.013 3.657 1.00 97.06 112 ASP A N 1
ATOM 823 C CA . ASP A 1 112 ? -5.734 10.303 3.302 1.00 97.06 112 ASP A CA 1
ATOM 824 C C . ASP A 1 112 ? -6.267 11.509 4.101 1.00 97.06 112 ASP A C 1
ATOM 826 O O . ASP A 1 112 ? -6.338 12.635 3.595 1.00 97.06 112 ASP A O 1
ATOM 830 N N . VAL A 1 113 ? -6.641 11.319 5.370 1.00 98.44 113 VAL A N 1
ATOM 831 C CA . VAL A 1 113 ? -7.130 12.430 6.195 1.00 98.44 113 VAL A CA 1
ATOM 832 C C . VAL A 1 113 ? -5.953 13.291 6.643 1.00 98.44 113 VAL A C 1
ATOM 834 O O . VAL A 1 113 ? -5.184 12.911 7.523 1.00 98.44 113 VAL A O 1
ATOM 837 N N . VAL A 1 114 ? -5.813 14.476 6.048 1.00 98.38 114 VAL A N 1
ATOM 838 C CA . VAL A 1 114 ? -4.765 15.440 6.409 1.00 98.38 114 VAL A CA 1
ATOM 839 C C . VAL A 1 114 ? -5.036 16.013 7.799 1.00 98.38 114 VAL A C 1
ATOM 841 O O . VAL A 1 114 ? -6.109 16.562 8.048 1.00 98.38 114 VAL A O 1
ATOM 844 N N . TYR A 1 115 ? -4.041 15.945 8.683 1.00 97.94 115 TYR A N 1
ATOM 845 C CA . TYR A 1 115 ? -4.135 16.505 10.035 1.00 97.94 115 TYR A CA 1
ATOM 846 C C . TYR A 1 115 ? -3.156 17.652 10.291 1.00 97.94 115 TYR A C 1
ATOM 848 O O . TYR A 1 115 ? -3.388 18.471 11.179 1.00 97.94 115 TYR A O 1
ATOM 856 N N . ALA A 1 116 ? -2.067 17.733 9.525 1.00 96.81 116 ALA A N 1
ATOM 857 C CA . ALA A 1 116 ? -1.099 18.817 9.615 1.00 96.81 116 ALA A CA 1
ATOM 858 C C . ALA A 1 116 ? -0.317 18.971 8.305 1.00 96.81 116 ALA A C 1
ATOM 860 O O . ALA A 1 116 ? -0.261 18.061 7.481 1.00 96.81 116 ALA A O 1
ATOM 861 N N . LYS A 1 117 ? 0.332 20.124 8.129 1.00 94.81 117 LYS A N 1
ATOM 862 C CA . LYS A 1 117 ? 1.302 20.354 7.050 1.00 94.81 117 LYS A CA 1
ATOM 863 C C . LYS A 1 117 ? 2.503 21.162 7.566 1.00 94.81 117 LYS A C 1
ATOM 865 O O . LYS A 1 117 ? 2.605 22.357 7.291 1.00 94.81 117 LYS A O 1
ATOM 870 N N . PRO A 1 118 ? 3.374 20.549 8.383 1.00 89.75 118 PRO A N 1
ATOM 871 C CA . PRO A 1 118 ? 4.634 21.164 8.770 1.00 89.75 118 PRO A CA 1
ATOM 872 C C . PRO A 1 118 ? 5.605 21.114 7.581 1.00 89.75 118 PRO A C 1
ATOM 874 O O . PRO A 1 118 ? 6.107 20.049 7.231 1.00 89.75 118 PRO A O 1
ATOM 877 N N . GLY A 1 119 ? 5.845 22.263 6.949 1.00 89.56 119 GLY A N 1
ATOM 878 C CA . GLY A 1 119 ? 6.708 22.350 5.769 1.00 89.56 119 GLY A CA 1
ATOM 879 C C . GLY A 1 119 ? 6.049 21.803 4.496 1.00 89.56 119 GLY A C 1
ATOM 880 O O . GLY A 1 119 ? 4.877 22.078 4.211 1.00 89.56 119 GLY A O 1
ATOM 881 N N . LEU A 1 120 ? 6.811 21.051 3.703 1.00 92.31 120 LEU A N 1
ATOM 882 C CA . LEU A 1 120 ? 6.405 20.549 2.393 1.00 92.31 120 LEU A CA 1
ATOM 883 C C . LEU A 1 120 ? 5.495 19.319 2.475 1.00 92.31 120 LEU A C 1
ATOM 885 O O . LEU A 1 120 ? 4.509 19.265 1.735 1.00 92.31 120 LEU A O 1
ATOM 889 N N . LYS A 1 121 ? 5.786 18.358 3.364 1.00 93.88 121 LYS A N 1
ATOM 890 C CA . LYS A 1 121 ? 5.045 17.091 3.480 1.00 93.88 121 LYS A CA 1
ATOM 891 C C . LYS A 1 121 ? 3.729 17.280 4.261 1.00 93.88 121 LYS A C 1
ATOM 893 O O . LYS A 1 121 ? 3.766 17.610 5.448 1.00 93.88 121 LYS A O 1
ATOM 898 N N . PRO A 1 122 ? 2.549 17.053 3.649 1.00 95.88 122 PRO A N 1
ATOM 899 C CA . PRO A 1 122 ? 1.300 16.925 4.394 1.00 95.88 122 PRO A CA 1
ATOM 900 C C . PRO A 1 122 ? 1.329 15.638 5.219 1.00 95.88 122 PRO A C 1
ATOM 902 O O . PRO A 1 122 ? 1.635 14.577 4.682 1.00 95.88 122 PRO A O 1
ATOM 905 N N . LEU A 1 123 ? 0.981 15.728 6.499 1.00 97.75 123 LEU A N 1
ATOM 906 C CA . LEU A 1 123 ? 0.848 14.567 7.367 1.00 97.75 123 LEU A CA 1
ATOM 907 C C . LEU A 1 123 ? -0.605 14.112 7.377 1.00 97.75 123 LEU A C 1
ATOM 909 O O . LEU A 1 123 ? -1.525 14.914 7.595 1.00 97.75 123 LEU A O 1
ATOM 913 N N . LYS A 1 124 ? -0.793 12.822 7.125 1.00 98.44 124 LYS A N 1
ATOM 914 C CA . LYS A 1 124 ? -2.098 12.192 6.963 1.00 98.44 124 LYS A CA 1
ATOM 915 C C . LYS A 1 124 ? -2.272 11.056 7.956 1.00 98.44 124 LYS A C 1
ATOM 917 O O . LYS A 1 124 ? -1.313 10.570 8.551 1.00 98.44 124 LYS A O 1
ATOM 922 N N . TYR A 1 125 ? -3.511 10.632 8.122 1.00 98.56 125 TYR A N 1
ATOM 923 C CA . TYR A 1 125 ? -3.820 9.347 8.712 1.00 98.56 125 TYR A CA 1
ATOM 924 C C . TYR A 1 125 ? -4.935 8.651 7.944 1.00 98.56 125 TYR A C 1
ATOM 926 O O . TYR A 1 125 ? -5.797 9.292 7.338 1.00 98.56 125 TYR A O 1
ATOM 934 N N . ASP A 1 126 ? -4.949 7.332 8.075 1.00 98.56 126 ASP A N 1
ATOM 935 C CA . ASP A 1 126 ? -6.044 6.478 7.653 1.00 98.56 126 ASP A CA 1
ATOM 936 C C . ASP A 1 126 ? -6.874 6.062 8.869 1.00 98.56 126 ASP A C 1
ATOM 938 O O . ASP A 1 126 ? -6.339 5.681 9.915 1.00 98.56 126 ASP A O 1
ATOM 942 N N . VAL A 1 127 ? -8.198 6.112 8.729 1.00 98.44 127 VAL A N 1
ATOM 943 C CA . VAL A 1 127 ? -9.151 5.710 9.770 1.00 98.44 127 VAL A CA 1
ATOM 944 C C . VAL A 1 127 ? -9.764 4.372 9.411 1.00 98.44 127 VAL A C 1
ATOM 946 O O . VAL A 1 127 ? -10.347 4.226 8.341 1.00 98.44 127 VAL A O 1
ATOM 949 N N . TYR A 1 128 ? -9.724 3.433 10.346 1.00 98.44 128 TYR A N 1
ATOM 950 C CA . TYR A 1 128 ? -10.387 2.141 10.268 1.00 98.44 128 TYR A CA 1
ATOM 951 C C . TYR A 1 128 ? -11.416 2.079 11.394 1.00 98.44 128 TYR A C 1
ATOM 953 O O . TYR A 1 128 ? -11.068 2.095 12.575 1.00 98.44 128 TYR A O 1
ATOM 961 N N . ALA A 1 129 ? -12.698 2.035 11.041 1.00 98.25 129 ALA A N 1
ATOM 962 C CA . ALA A 1 129 ? -13.790 2.042 12.007 1.00 98.25 129 ALA A CA 1
ATOM 963 C C . ALA A 1 129 ? -14.787 0.914 11.715 1.00 98.25 129 ALA A C 1
ATOM 965 O O . ALA A 1 129 ? -15.129 0.703 10.550 1.00 98.25 129 ALA A O 1
ATOM 966 N N . PRO A 1 130 ? -15.325 0.224 12.734 1.00 97.62 130 PRO A N 1
ATOM 967 C CA . PRO A 1 130 ? -16.487 -0.632 12.546 1.00 97.62 130 PRO A CA 1
ATOM 968 C C . PRO A 1 130 ? -17.654 0.178 11.962 1.00 97.62 130 PRO A C 1
ATOM 970 O O . PRO A 1 130 ? -17.853 1.346 12.317 1.00 97.62 130 PRO A O 1
ATOM 973 N N . LYS A 1 131 ? -18.459 -0.417 11.079 1.00 96.19 131 LYS A N 1
ATOM 974 C CA . LYS A 1 131 ? -19.677 0.247 10.590 1.00 96.19 131 LYS A CA 1
ATOM 975 C C . LYS A 1 131 ? -20.602 0.560 11.771 1.00 96.19 131 LYS A C 1
ATOM 977 O O . LYS A 1 131 ? -20.847 -0.287 12.621 1.00 96.19 131 LYS A O 1
ATOM 982 N N . GLY A 1 132 ? -21.106 1.793 11.823 1.00 94.81 132 GLY A N 1
ATOM 983 C CA . GLY A 1 132 ? -21.964 2.258 12.919 1.00 94.81 132 GLY A CA 1
ATOM 984 C C . GLY A 1 132 ? -21.232 2.584 14.227 1.00 94.81 132 GLY A C 1
ATOM 985 O O . GLY A 1 132 ? -21.897 2.810 15.235 1.00 94.81 132 GLY A O 1
ATOM 986 N N . ALA A 1 133 ? -19.894 2.629 14.234 1.00 96.25 133 ALA A N 1
ATOM 987 C CA . ALA A 1 133 ? -19.121 3.008 15.414 1.00 96.25 133 ALA A CA 1
ATOM 988 C C . ALA A 1 133 ? -19.574 4.358 16.003 1.00 96.25 133 ALA A C 1
ATOM 990 O O . ALA A 1 133 ? -19.706 5.356 15.292 1.00 96.25 133 ALA A O 1
ATOM 991 N N . LYS A 1 134 ? -19.771 4.385 17.326 1.00 96.06 134 LYS A N 1
ATOM 992 C CA . LYS A 1 134 ? -20.115 5.579 18.106 1.00 96.06 134 LYS A CA 1
ATOM 993 C C . LYS A 1 134 ? -19.472 5.474 19.486 1.00 96.06 134 LYS A C 1
ATOM 995 O O . LYS A 1 134 ? -19.618 4.445 20.136 1.00 96.06 134 LYS A O 1
ATOM 1000 N N . ASN A 1 135 ? -18.792 6.532 19.931 1.00 96.31 135 ASN A N 1
ATOM 1001 C CA . ASN A 1 135 ? -18.171 6.627 21.262 1.00 96.31 135 ASN A CA 1
ATOM 1002 C C . ASN A 1 135 ? -17.264 5.431 21.630 1.00 96.31 135 ASN A C 1
ATOM 1004 O O . ASN A 1 135 ? -17.227 5.015 22.786 1.00 96.31 135 ASN A O 1
ATOM 1008 N N . LEU A 1 136 ? -16.553 4.863 20.651 1.00 98.12 136 LEU A N 1
ATOM 1009 C CA . LEU A 1 136 ? -15.588 3.789 20.895 1.00 98.12 136 LEU A CA 1
ATOM 1010 C C . LEU A 1 136 ? -14.211 4.368 21.260 1.00 98.12 136 LEU A C 1
ATOM 1012 O O . LEU A 1 136 ? -13.857 5.431 20.745 1.00 98.12 136 LEU A O 1
ATOM 1016 N N . PRO A 1 137 ? -13.407 3.671 22.083 1.00 98.44 137 PRO A N 1
ATOM 1017 C CA . PRO A 1 137 ? -12.015 4.037 22.312 1.00 98.44 137 PRO A CA 1
ATOM 1018 C C . PRO A 1 137 ? -11.195 4.058 21.015 1.00 98.44 137 PRO A C 1
ATOM 1020 O O . PRO A 1 137 ? -11.388 3.228 20.120 1.00 98.44 137 PRO A O 1
ATOM 1023 N N . CYS A 1 138 ? -10.243 4.988 20.948 1.00 98.19 138 CYS A N 1
ATOM 1024 C CA . CYS A 1 138 ? -9.340 5.141 19.813 1.00 98.19 138 CYS A CA 1
ATOM 1025 C C . CYS A 1 138 ? -8.002 4.442 20.070 1.00 98.19 138 CYS A C 1
ATOM 1027 O O . CYS A 1 138 ? -7.445 4.538 21.163 1.00 98.19 138 CYS A O 1
ATOM 1029 N N . ILE A 1 139 ? -7.455 3.803 19.039 1.00 98.62 139 ILE A N 1
ATOM 1030 C CA . ILE A 1 139 ? -6.068 3.332 19.002 1.00 98.62 139 ILE A CA 1
ATOM 1031 C C . ILE A 1 139 ? -5.337 4.112 17.914 1.00 98.62 139 ILE A C 1
ATOM 1033 O O . ILE A 1 139 ? -5.839 4.229 16.798 1.00 98.62 139 ILE A O 1
ATOM 1037 N N . ILE A 1 140 ? -4.147 4.619 18.227 1.00 98.62 140 ILE A N 1
ATOM 1038 C CA . ILE A 1 140 ? -3.269 5.278 17.258 1.00 98.62 140 ILE A CA 1
ATOM 1039 C C . ILE A 1 140 ? -2.091 4.351 16.976 1.00 98.62 140 ILE A C 1
ATOM 1041 O O . ILE A 1 140 ? -1.365 3.965 17.892 1.00 98.62 140 ILE A O 1
ATOM 1045 N N . ILE A 1 141 ? -1.908 3.994 15.709 1.00 98.75 141 ILE A N 1
ATOM 1046 C CA . ILE A 1 141 ? -0.738 3.272 15.226 1.00 98.75 141 ILE A CA 1
ATOM 1047 C C . ILE A 1 141 ? 0.271 4.291 14.708 1.00 98.75 141 ILE A C 1
ATOM 1049 O O . ILE A 1 141 ? -0.047 5.103 13.842 1.00 98.75 141 ILE A O 1
ATOM 1053 N N . ILE A 1 142 ? 1.501 4.188 15.208 1.00 98.44 142 ILE A N 1
ATOM 1054 C CA . ILE A 1 142 ? 2.674 4.902 14.702 1.00 98.44 142 ILE A CA 1
ATOM 1055 C C . ILE A 1 142 ? 3.566 3.859 14.033 1.00 98.44 142 ILE A C 1
ATOM 1057 O O . ILE A 1 142 ? 3.993 2.901 14.680 1.00 98.44 142 ILE A O 1
ATOM 1061 N N . HIS A 1 143 ? 3.808 4.000 12.731 1.00 97.81 143 HIS A N 1
ATOM 1062 C CA . HIS A 1 143 ? 4.531 2.982 11.977 1.00 97.81 143 HIS A CA 1
ATOM 1063 C C . HIS A 1 143 ? 6.044 2.976 12.257 1.00 97.81 143 HIS A C 1
ATOM 1065 O O . HIS A 1 143 ? 6.669 3.996 12.559 1.00 97.81 143 HIS A O 1
ATOM 1071 N N . GLY A 1 144 ? 6.660 1.804 12.091 1.00 95.88 144 GLY A N 1
ATOM 1072 C CA . GLY A 1 144 ? 8.117 1.666 12.050 1.00 95.88 144 GLY A CA 1
ATOM 1073 C C . GLY A 1 144 ? 8.721 2.171 10.733 1.00 95.88 144 GLY A C 1
ATOM 1074 O O . GLY A 1 144 ? 8.034 2.746 9.891 1.00 95.88 144 GLY A O 1
ATOM 1075 N N . GLY A 1 145 ? 10.013 1.916 10.527 1.00 93.94 145 GLY A N 1
ATOM 1076 C CA . GLY A 1 145 ? 10.743 2.367 9.330 1.00 93.94 145 GLY A CA 1
ATOM 1077 C C . GLY A 1 145 ? 11.905 3.312 9.628 1.00 93.94 145 GLY A C 1
ATOM 1078 O O . GLY A 1 145 ? 12.262 4.129 8.781 1.00 93.94 145 GLY A O 1
ATOM 1079 N N . GLY A 1 146 ? 12.465 3.241 10.844 1.00 94.88 146 GLY A N 1
ATOM 1080 C CA . GLY A 1 146 ? 13.678 3.971 11.227 1.00 94.88 146 GLY A CA 1
ATOM 1081 C C . GLY A 1 146 ? 13.568 5.481 11.030 1.00 94.88 146 GLY A C 1
ATOM 1082 O O . GLY A 1 146 ? 14.530 6.105 10.588 1.00 94.88 146 GLY A O 1
ATOM 1083 N N . TRP A 1 147 ? 12.376 6.041 11.260 1.00 95.69 147 TRP A N 1
ATOM 1084 C CA . TRP A 1 147 ? 12.053 7.461 11.083 1.00 95.69 147 TRP A CA 1
ATOM 1085 C C . TRP A 1 147 ? 12.307 8.031 9.674 1.00 95.69 147 TRP A C 1
ATOM 1087 O O . TRP A 1 147 ? 12.425 9.242 9.511 1.00 95.69 147 TRP A O 1
ATOM 1097 N N . SER A 1 148 ? 12.434 7.180 8.657 1.00 93.69 148 SER A N 1
ATOM 1098 C CA . SER A 1 148 ? 12.925 7.560 7.321 1.00 93.69 148 SER A CA 1
ATOM 1099 C C . SER A 1 148 ? 12.143 6.930 6.170 1.00 93.69 148 SER A C 1
ATOM 1101 O O . SER A 1 148 ? 12.517 7.085 5.009 1.00 93.69 148 SER A O 1
ATOM 1103 N N . SER A 1 149 ? 11.090 6.174 6.473 1.00 93.00 149 SER A N 1
ATOM 1104 C CA . SER A 1 149 ? 10.321 5.433 5.477 1.00 93.00 149 SER A CA 1
ATOM 1105 C C . SER A 1 149 ? 8.909 5.131 5.966 1.00 93.00 149 SER A C 1
ATOM 1107 O O . SER A 1 149 ? 8.627 5.243 7.160 1.00 93.00 149 SER A O 1
ATOM 1109 N N . ASN A 1 150 ? 8.070 4.685 5.027 1.00 94.44 150 ASN A N 1
ATOM 1110 C CA . ASN A 1 150 ? 6.646 4.386 5.187 1.00 94.44 150 ASN A CA 1
ATOM 1111 C C . ASN A 1 150 ? 5.754 5.607 5.454 1.00 94.44 150 ASN A C 1
ATOM 1113 O O . ASN A 1 150 ? 6.226 6.723 5.652 1.00 94.44 150 ASN A O 1
ATOM 1117 N N . ASN A 1 151 ? 4.453 5.352 5.413 1.00 95.81 151 ASN A N 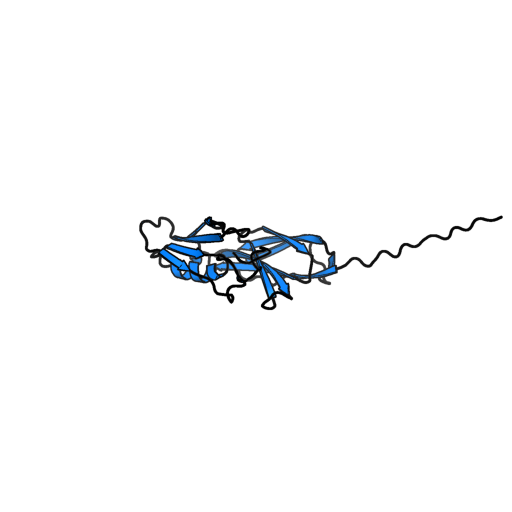1
ATOM 1118 C CA . ASN A 1 151 ? 3.375 6.310 5.597 1.00 95.81 151 ASN A CA 1
ATOM 1119 C C . ASN A 1 151 ? 2.197 5.625 6.326 1.00 95.81 151 ASN A C 1
ATOM 1121 O O . ASN A 1 151 ? 2.320 4.494 6.814 1.00 95.81 151 ASN A O 1
ATOM 1125 N N . GLU A 1 152 ? 1.041 6.286 6.362 1.00 97.56 152 GLU A N 1
ATOM 1126 C CA . GLU A 1 152 ? -0.196 5.819 6.997 1.00 97.56 152 GLU A CA 1
ATOM 1127 C C . GLU A 1 152 ? -0.677 4.430 6.532 1.00 97.56 152 GLU A C 1
ATOM 1129 O O . GLU A 1 152 ? -1.359 3.729 7.287 1.00 97.56 152 GLU A O 1
ATOM 1134 N N . ASP A 1 153 ? -0.271 3.982 5.344 1.00 96.94 153 ASP A N 1
ATOM 1135 C CA . ASP A 1 153 ? -0.773 2.763 4.710 1.00 96.94 153 ASP A CA 1
ATOM 1136 C C . ASP A 1 153 ? -0.126 1.471 5.223 1.00 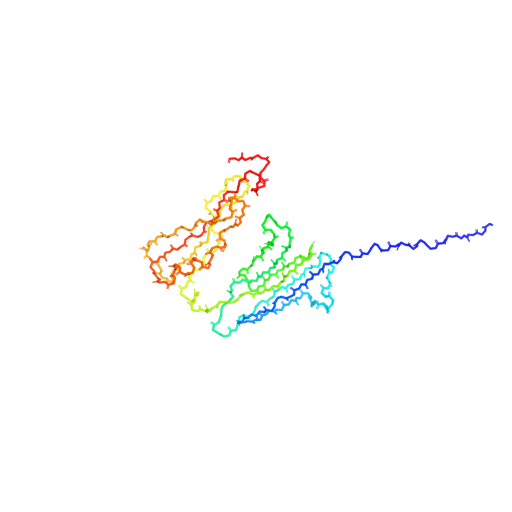96.94 153 ASP A C 1
ATOM 1138 O O . ASP A 1 153 ? -0.735 0.391 5.187 1.00 96.94 153 ASP A O 1
ATOM 1142 N N . ILE A 1 154 ? 1.131 1.548 5.676 1.00 95.94 154 ILE A N 1
ATOM 1143 C CA . ILE A 1 154 ? 1.980 0.359 5.872 1.00 95.94 154 ILE A CA 1
ATOM 1144 C C . ILE A 1 154 ? 1.423 -0.592 6.940 1.00 95.94 154 ILE A C 1
ATOM 1146 O O . ILE A 1 154 ? 1.602 -1.807 6.864 1.00 95.94 154 ILE A O 1
ATOM 1150 N N . MET A 1 155 ? 0.705 -0.050 7.929 1.00 97.19 155 MET A N 1
ATOM 1151 C CA . MET A 1 155 ? 0.152 -0.809 9.053 1.00 97.19 155 MET A CA 1
ATOM 1152 C C . MET A 1 155 ? -1.323 -1.196 8.862 1.00 97.19 155 MET A C 1
ATOM 1154 O O . MET A 1 155 ? -1.950 -1.662 9.816 1.00 97.19 155 MET A O 1
ATOM 1158 N N . ARG A 1 156 ? -1.895 -1.071 7.651 1.00 96.75 156 ARG A N 1
ATOM 1159 C CA . ARG A 1 156 ? -3.314 -1.398 7.379 1.00 96.75 156 ARG A CA 1
ATOM 1160 C C . ARG A 1 156 ? -3.722 -2.803 7.826 1.00 96.75 156 ARG A C 1
ATOM 1162 O O . ARG A 1 156 ? -4.846 -3.012 8.277 1.00 96.75 156 ARG A O 1
ATOM 1169 N N . GLY A 1 157 ? -2.808 -3.772 7.728 1.00 96.31 157 GLY A N 1
ATOM 1170 C CA . GLY A 1 157 ? -3.041 -5.144 8.181 1.00 96.31 157 GLY A CA 1
ATOM 1171 C C . GLY A 1 157 ? -3.296 -5.204 9.687 1.00 96.31 157 GLY A C 1
ATOM 1172 O O . GLY A 1 157 ? -4.317 -5.736 10.116 1.00 96.31 157 GLY A O 1
ATOM 1173 N N . LEU A 1 158 ? -2.422 -4.573 10.478 1.00 97.31 158 LEU A N 1
ATOM 1174 C CA . LEU A 1 158 ? -2.593 -4.458 11.927 1.00 97.31 158 LEU A CA 1
ATOM 1175 C C . LEU A 1 158 ? -3.856 -3.663 12.279 1.00 97.31 158 LEU A C 1
ATOM 1177 O O . LEU A 1 158 ? -4.594 -4.055 13.181 1.00 97.31 158 LEU A O 1
ATOM 1181 N N . ALA A 1 159 ? -4.138 -2.579 11.550 1.00 97.94 159 ALA A N 1
ATOM 1182 C CA . ALA A 1 159 ? -5.337 -1.780 11.774 1.00 97.94 159 ALA A CA 1
ATOM 1183 C C . ALA A 1 159 ? -6.619 -2.612 11.608 1.00 97.94 159 ALA A C 1
ATOM 1185 O O . ALA A 1 159 ? -7.502 -2.556 12.464 1.00 97.94 159 ALA A O 1
ATOM 1186 N N . ARG A 1 160 ? -6.700 -3.448 10.564 1.00 96.25 160 ARG A N 1
ATOM 1187 C CA . ARG A 1 160 ? -7.831 -4.369 10.369 1.00 96.25 160 ARG A CA 1
ATOM 1188 C C . ARG A 1 160 ? -7.959 -5.382 11.501 1.00 96.25 160 ARG A C 1
ATOM 1190 O O . ARG A 1 160 ? -9.069 -5.577 11.991 1.00 96.25 160 ARG A O 1
ATOM 1197 N N . GLU A 1 161 ? -6.859 -5.984 11.950 1.00 95.75 161 GLU A N 1
ATOM 1198 C CA . GLU A 1 161 ? -6.904 -6.947 13.061 1.00 95.75 161 GLU A CA 1
ATOM 1199 C C . GLU A 1 161 ? -7.404 -6.308 14.364 1.00 95.75 161 GLU A C 1
ATOM 1201 O O . GLU A 1 161 ? -8.239 -6.884 15.062 1.00 95.75 161 GLU A O 1
ATOM 1206 N N . LEU A 1 162 ? -6.975 -5.080 14.663 1.00 96.75 162 LEU A N 1
ATOM 1207 C CA . LEU A 1 162 ? -7.420 -4.346 15.850 1.00 96.75 162 LEU A CA 1
ATOM 1208 C C . LEU A 1 162 ? -8.897 -3.914 15.767 1.00 96.75 162 LEU A C 1
ATOM 1210 O O . LEU A 1 162 ? -9.599 -3.916 16.781 1.00 96.75 162 LEU A O 1
ATOM 1214 N N . VAL A 1 163 ? -9.395 -3.585 14.570 1.00 96.69 163 VAL A N 1
ATOM 1215 C CA . VAL A 1 163 ? -10.796 -3.178 14.349 1.00 96.69 163 VAL A CA 1
ATOM 1216 C C . VAL A 1 163 ? -11.761 -4.362 14.290 1.00 96.69 163 VAL A C 1
ATOM 1218 O O . VAL A 1 163 ? -12.930 -4.208 14.648 1.00 96.69 163 VAL A O 1
ATOM 1221 N N . LYS A 1 164 ? -11.298 -5.549 13.883 1.00 91.81 164 LYS A N 1
ATOM 1222 C CA . LYS A 1 164 ? -12.123 -6.746 13.628 1.00 91.81 164 LYS A CA 1
ATOM 1223 C C . LYS A 1 164 ? -13.103 -7.089 14.754 1.00 91.81 164 LYS A C 1
ATOM 1225 O O . LYS A 1 164 ? -14.210 -7.543 14.484 1.00 91.81 164 LYS A O 1
ATOM 1230 N N . GLY A 1 165 ? -12.717 -6.853 16.009 1.00 91.06 165 GLY A N 1
ATOM 1231 C CA . GLY A 1 165 ? -13.559 -7.115 17.181 1.00 91.06 165 GLY A CA 1
ATOM 1232 C C . GLY A 1 165 ? -14.675 -6.093 17.435 1.00 91.06 165 GLY A C 1
ATOM 1233 O O . GLY A 1 165 ? -15.433 -6.269 18.382 1.00 91.06 165 GLY A O 1
ATOM 1234 N N . GLY A 1 166 ? -14.766 -5.008 16.661 1.00 94.81 166 GLY A N 1
ATOM 1235 C CA . GLY A 1 166 ? -15.823 -3.999 16.794 1.00 94.81 166 GLY A CA 1
ATOM 1236 C C . GLY A 1 166 ? -15.692 -3.061 18.002 1.00 94.81 166 GLY A C 1
ATOM 1237 O O . GLY A 1 166 ? -16.603 -2.284 18.266 1.00 94.81 166 GLY A O 1
ATOM 1238 N N . ARG A 1 167 ? -14.583 -3.132 18.750 1.00 96.50 167 ARG A N 1
ATOM 1239 C CA . ARG A 1 167 ? -14.401 -2.426 20.035 1.00 96.50 167 ARG A CA 1
ATOM 1240 C C . ARG A 1 167 ? -13.617 -1.120 19.940 1.00 96.50 167 ARG A C 1
ATOM 1242 O O . ARG A 1 167 ? -13.622 -0.358 20.900 1.00 96.50 167 ARG A O 1
ATOM 1249 N N . TYR A 1 168 ? -12.945 -0.875 18.819 1.00 98.19 168 TYR A N 1
ATOM 1250 C CA . TYR A 1 168 ? -12.020 0.244 18.654 1.00 98.19 168 TYR A CA 1
ATOM 1251 C C . TYR A 1 168 ? -12.219 0.932 17.310 1.00 98.19 168 TYR A C 1
ATOM 1253 O O . TYR A 1 168 ? -12.590 0.287 16.329 1.00 98.19 168 TYR A O 1
ATOM 1261 N N . VAL A 1 169 ? -11.907 2.226 17.268 1.00 98.56 169 VAL A N 1
ATOM 1262 C CA . VAL A 1 169 ? -11.566 2.932 16.027 1.00 98.56 169 VAL A CA 1
ATOM 1263 C C . VAL A 1 169 ? -10.050 3.065 15.978 1.00 98.56 169 VAL A C 1
ATOM 1265 O O . VAL A 1 169 ? -9.431 3.452 16.968 1.00 98.56 169 VAL A O 1
ATOM 1268 N N . VAL A 1 170 ? -9.443 2.723 14.848 1.00 98.69 170 VAL A N 1
ATOM 1269 C CA . VAL A 1 170 ? -7.988 2.738 14.686 1.00 98.69 170 VAL A CA 1
ATOM 1270 C C . VAL A 1 170 ? -7.586 3.832 13.707 1.00 98.69 170 VAL A C 1
ATOM 1272 O O . VAL A 1 170 ? -8.153 3.938 12.624 1.00 98.69 170 VAL A O 1
ATOM 1275 N N . PHE A 1 171 ? -6.586 4.616 14.090 1.00 98.69 171 PHE A N 1
ATOM 1276 C CA . PHE A 1 171 ? -5.968 5.657 13.280 1.00 98.69 171 PHE A CA 1
ATOM 1277 C C . PHE A 1 171 ? -4.528 5.240 12.991 1.00 98.69 171 PHE A C 1
ATOM 1279 O O . PHE A 1 171 ? -3.741 5.091 13.922 1.00 98.69 171 PHE A O 1
ATOM 1286 N N . SER A 1 172 ? -4.181 5.023 11.727 1.00 98.69 172 SER A N 1
ATOM 1287 C CA . SER A 1 172 ? -2.799 4.771 11.304 1.00 98.69 172 SER A CA 1
ATOM 1288 C C . SER A 1 172 ? -2.223 6.075 10.782 1.00 98.69 172 SER A C 1
ATOM 1290 O O . SER A 1 172 ? -2.765 6.615 9.824 1.00 98.69 172 SER A O 1
ATOM 1292 N N . ILE A 1 173 ? -1.198 6.620 11.437 1.00 98.56 173 ILE A N 1
ATOM 1293 C CA . ILE A 1 173 ? -0.696 7.967 11.133 1.00 98.56 173 ILE A CA 1
ATOM 1294 C C . ILE A 1 173 ? 0.616 7.911 10.359 1.00 98.56 173 ILE A C 1
ATOM 1296 O O . ILE A 1 173 ? 1.463 7.059 10.629 1.00 98.56 173 ILE A O 1
ATOM 1300 N N . ASP A 1 174 ? 0.797 8.871 9.464 1.00 98.12 174 ASP A N 1
ATOM 1301 C CA . ASP A 1 174 ? 2.093 9.268 8.923 1.00 98.12 174 ASP A CA 1
ATOM 1302 C C . ASP A 1 174 ? 2.747 10.324 9.823 1.00 98.12 174 ASP A C 1
ATOM 1304 O O . ASP A 1 174 ? 2.084 10.993 10.616 1.00 98.12 174 ASP A O 1
ATOM 1308 N N . TYR A 1 175 ? 4.060 10.486 9.703 1.00 97.00 175 TYR A N 1
ATOM 1309 C CA . TYR A 1 175 ? 4.837 11.478 10.438 1.00 97.00 175 TYR A CA 1
ATOM 1310 C C . TYR A 1 175 ? 5.994 12.030 9.592 1.00 97.00 175 TYR A C 1
ATOM 1312 O O . TYR A 1 175 ? 6.325 11.519 8.522 1.00 97.00 175 TYR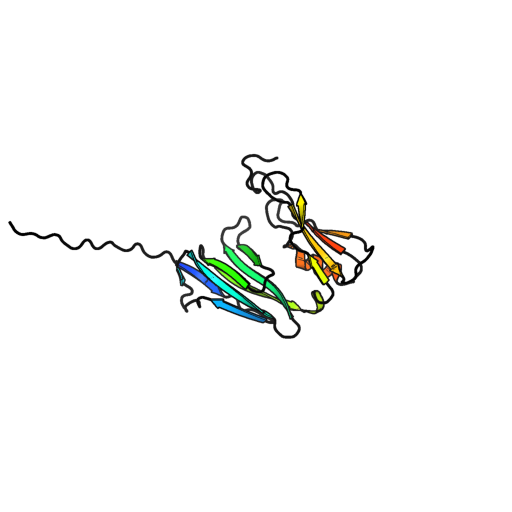 A O 1
ATOM 1320 N N . ARG A 1 176 ? 6.628 13.105 10.073 1.00 96.19 176 ARG A N 1
ATOM 1321 C CA . ARG A 1 176 ? 7.799 13.706 9.414 1.00 96.19 176 ARG A CA 1
ATOM 1322 C C . ARG A 1 176 ? 9.007 12.783 9.432 1.00 96.19 176 ARG A C 1
ATOM 1324 O O . ARG A 1 176 ? 9.368 12.270 10.492 1.00 96.19 176 ARG A O 1
ATOM 1331 N N . TRP A 1 177 ? 9.676 12.625 8.302 1.00 94.88 177 TRP A N 1
ATOM 1332 C CA . TRP A 1 177 ? 10.912 11.863 8.238 1.00 94.88 177 TRP A CA 1
ATOM 1333 C C . TRP A 1 177 ? 12.127 12.695 8.663 1.00 94.88 177 TRP A C 1
ATOM 1335 O O . TRP A 1 177 ? 12.147 13.923 8.596 1.00 94.88 177 TRP A O 1
ATOM 1345 N N . ILE A 1 178 ? 13.179 12.009 9.108 1.00 94.31 178 ILE A N 1
ATOM 1346 C CA . ILE A 1 178 ? 14.420 12.649 9.552 1.00 94.31 178 ILE A CA 1
ATOM 1347 C C . ILE A 1 178 ? 15.129 13.406 8.422 1.00 94.31 178 ILE A C 1
ATOM 1349 O O . ILE A 1 178 ? 15.043 13.068 7.239 1.00 94.31 178 ILE A O 1
ATOM 1353 N N . ASN A 1 179 ? 15.939 14.389 8.813 1.00 92.31 179 ASN A N 1
ATOM 1354 C CA . ASN A 1 179 ? 16.785 15.176 7.921 1.00 92.31 179 ASN A CA 1
ATOM 1355 C C . ASN A 1 179 ? 15.982 15.899 6.825 1.00 92.31 179 ASN A C 1
ATOM 1357 O O . ASN A 1 179 ? 15.172 16.772 7.113 1.00 92.31 179 ASN A O 1
ATOM 1361 N N . LYS A 1 180 ? 16.270 15.575 5.562 1.00 92.19 180 LYS A N 1
ATOM 1362 C CA . LYS A 1 180 ? 15.697 16.200 4.362 1.00 92.19 180 LYS A CA 1
ATOM 1363 C C . LYS A 1 180 ? 14.760 15.252 3.618 1.00 92.19 180 LYS A C 1
ATOM 1365 O O . LYS A 1 180 ? 14.430 15.493 2.462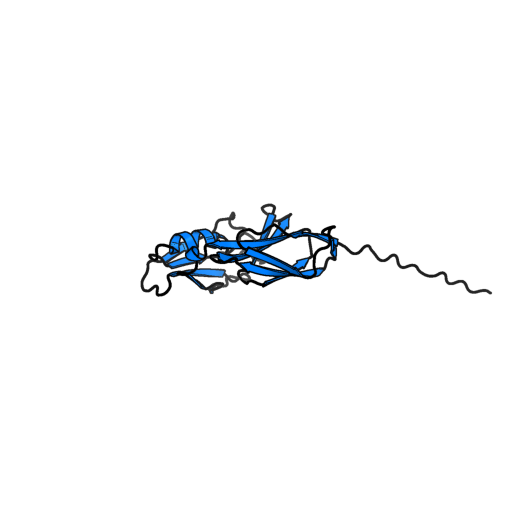 1.00 92.19 180 LYS A O 1
ATOM 1370 N N . LEU A 1 181 ? 14.393 14.133 4.244 1.00 92.38 181 LEU A N 1
ATOM 1371 C CA . LEU A 1 181 ? 13.640 13.076 3.576 1.00 92.38 181 LEU A CA 1
ATOM 1372 C C . LEU A 1 181 ? 12.191 13.495 3.274 1.00 92.38 181 LEU A C 1
ATOM 1374 O O . LEU A 1 181 ? 11.607 12.975 2.332 1.00 92.38 181 LEU A O 1
ATOM 1378 N N . ASP A 1 182 ? 11.665 14.507 3.970 1.00 92.50 182 ASP A N 1
ATOM 1379 C CA . ASP A 1 182 ? 10.390 15.165 3.636 1.00 92.50 182 ASP A CA 1
ATOM 1380 C C . ASP A 1 182 ? 10.490 16.148 2.444 1.00 92.50 182 ASP A C 1
ATOM 1382 O O . ASP A 1 182 ? 9.514 16.809 2.094 1.00 92.50 182 ASP A O 1
ATOM 1386 N N . GLY A 1 183 ? 11.665 16.266 1.813 1.00 90.38 183 GLY A N 1
ATOM 1387 C CA . GLY A 1 183 ? 11.912 17.112 0.638 1.00 90.38 183 GLY A CA 1
ATOM 1388 C C . GLY A 1 183 ? 12.398 18.532 0.948 1.00 90.38 183 GLY A C 1
ATOM 1389 O O . GLY A 1 183 ? 12.782 19.261 0.034 1.00 90.38 183 GLY A O 1
ATOM 1390 N N . GLU A 1 184 ? 12.423 18.930 2.220 1.00 88.12 184 GLU A N 1
ATOM 1391 C CA . GLU A 1 184 ? 12.907 20.245 2.654 1.00 88.12 184 GLU A CA 1
ATOM 1392 C C . GLU A 1 184 ? 14.434 20.387 2.494 1.00 88.12 184 GLU A C 1
ATOM 1394 O O . GLU A 1 184 ? 15.191 19.458 2.801 1.00 88.12 184 GLU A O 1
ATOM 1399 N N . PRO A 1 185 ? 14.951 21.570 2.103 1.00 85.12 185 PRO A N 1
ATOM 1400 C CA . PRO A 1 185 ? 16.392 21.795 2.002 1.00 85.12 185 PRO A CA 1
ATOM 1401 C C . PRO A 1 185 ? 17.092 21.798 3.370 1.00 85.12 185 PRO A C 1
ATOM 1403 O O . PRO A 1 185 ? 18.305 21.554 3.435 1.00 85.12 185 PRO A O 1
ATOM 1406 N N . LYS A 1 186 ? 16.353 22.078 4.452 1.00 83.25 186 LYS A N 1
ATOM 1407 C CA . LYS A 1 186 ? 16.810 22.059 5.847 1.00 83.25 186 LYS A CA 1
ATOM 1408 C C . LYS A 1 186 ? 15.721 21.440 6.738 1.00 83.25 186 LYS A C 1
ATOM 1410 O O . LYS A 1 186 ? 14.554 21.733 6.499 1.00 83.25 186 LYS A O 1
ATOM 1415 N N . PRO A 1 187 ? 16.081 20.644 7.760 1.00 76.94 187 PRO A N 1
ATOM 1416 C CA . PRO A 1 187 ? 15.105 20.134 8.720 1.00 76.94 187 PRO A CA 1
ATOM 1417 C C . PRO A 1 187 ? 14.411 21.286 9.461 1.00 76.94 187 PRO A C 1
ATOM 1419 O O . PRO A 1 187 ? 15.067 22.276 9.795 1.00 76.94 187 PRO A O 1
ATOM 1422 N N . THR A 1 188 ? 13.113 21.140 9.722 1.00 66.88 188 THR A N 1
ATOM 1423 C CA . THR A 1 188 ? 12.274 22.093 10.480 1.00 66.88 188 THR A CA 1
ATOM 1424 C C . THR A 1 188 ? 11.878 21.548 11.839 1.00 66.88 188 THR A C 1
ATOM 1426 O O . THR A 1 188 ? 11.589 20.330 11.905 1.00 66.88 188 THR A O 1
#

Radius of gyration: 22.29 Å; chains: 1; bounding box: 54×38×83 Å